Protein AF-A0A7Y4X009-F1 (afdb_monomer)

Solvent-accessible surface area (backbone atoms only — not comparable to full-atom values): 15189 Å² total; per-residue (Å²): 133,90,82,88,83,84,82,79,83,72,75,95,74,89,89,77,83,74,74,90,74,66,77,82,72,74,67,67,60,66,64,68,82,71,50,69,90,70,88,78,80,92,83,92,83,88,80,92,79,92,79,90,76,92,72,92,71,73,71,78,74,69,81,77,81,82,75,65,90,66,32,33,37,26,33,67,85,75,32,35,34,39,73,80,38,75,64,54,47,62,74,40,63,84,51,57,81,89,39,56,43,78,37,44,63,90,55,35,74,87,66,51,53,89,82,40,39,61,38,56,93,50,31,56,62,51,35,50,50,51,20,32,51,48,38,60,80,70,83,44,50,68,33,31,51,56,20,46,60,47,42,32,58,39,43,35,85,92,28,22,82,68,33,55,80,41,62,67,61,55,52,45,51,50,50,38,54,38,72,24,73,84,52,52,82,90,44,43,58,59,57,46,55,76,44,41,73,81,47,99,70,74,50,87,93,44,52,43,72,74,42,69,68,45,32,51,53,50,33,51,57,45,49,78,39,41,68,62,53,50,51,52,48,44,60,55,14,51,77,67,54,84,129

Radius of gyration: 25.04 Å; Cα contacts (8 Å, |Δi|>4): 215; chains: 1; bounding box: 72×44×87 Å

Mean predicted aligned error: 14.29 Å

Foldseek 3Di:
DDDDDDDDPDDPDDDDCPDPPPPVPFPDDVCVVVPDPDDDDDDDDDDDDDDDDDDPPPPPLDPPPDDDLQWWKAFQVVLETHRDTPVVCVVCVVPPPVRIDTQGLVCNVVVCDPPHDYDLLCRQVSLVLSLLLLPADPDALVSLVVSLVSLLVCCPPSNNVNCLQVLVSLVVNLLSLLLRPVQDLVCSLVSSCVSHPHRPDDDPSRVCNVDPVSSSVVSVVCNVVVVVSSVVSNVVSVSSPDD

pLDDT: mean 73.74, std 24.09, range [28.67, 98.06]

Sequence (243 aa):
MQGKNKDINRRKFVGNTVKIVTLGSLLMPLVEACGNKKSSNKGNAGSDTTKGKISKNRSKKLPRKKWSHESLVMNNKTQVVHFPTSRVYTYYDPIKPNHLQEISLATWSSQMEEPVRFNREQSGNIIEILTLHQLKGEINDTSLIVAIDTLSTAFTEEYEKANSKNFRLHELMLQLIALNNAIPADQKWTTFTAKVKNPPQLRKRQDWMATETKFTERINYITQRRNDYIARLNERAAKYSFT

Structure (mmCIF, N/CA/C/O backbone):
data_AF-A0A7Y4X009-F1
#
_entry.id   AF-A0A7Y4X009-F1
#
loop_
_atom_site.group_PDB
_atom_site.id
_atom_site.type_symbol
_atom_site.label_atom_id
_atom_site.label_alt_id
_atom_site.label_comp_id
_atom_site.label_asym_id
_atom_site.label_entity_id
_atom_site.label_seq_id
_atom_site.pdbx_PDB_ins_code
_atom_site.Cartn_x
_atom_site.Cartn_y
_atom_site.Cartn_z
_atom_site.occupancy
_atom_site.B_iso_or_equiv
_atom_site.auth_seq_id
_atom_site.auth_comp_id
_atom_site.auth_asym_id
_atom_site.auth_atom_id
_atom_site.pdbx_PDB_model_num
ATOM 1 N N . MET A 1 1 ? -52.040 31.541 9.157 1.00 35.62 1 MET A N 1
ATOM 2 C CA . MET A 1 1 ? -51.828 31.401 7.697 1.00 35.62 1 MET A CA 1
ATOM 3 C C . MET A 1 1 ? -50.332 31.538 7.446 1.00 35.62 1 MET A C 1
ATOM 5 O O . MET A 1 1 ? -49.752 32.477 7.962 1.00 35.62 1 MET A O 1
ATOM 9 N N . GLN A 1 2 ? -49.644 30.449 7.076 1.00 28.67 2 GLN A N 1
ATOM 10 C CA . GLN A 1 2 ? -49.151 30.189 5.704 1.00 28.67 2 GLN A CA 1
ATOM 11 C C . GLN A 1 2 ? -48.294 31.359 5.163 1.00 28.67 2 GLN A C 1
ATOM 13 O O . GLN A 1 2 ? -48.769 32.478 5.138 1.00 28.67 2 GLN A O 1
ATOM 18 N N . GLY A 1 3 ? -47.051 31.201 4.708 1.00 31.16 3 GLY A N 1
ATOM 19 C CA . GLY A 1 3 ? -46.337 29.998 4.310 1.00 31.16 3 GLY A CA 1
ATOM 20 C C . GLY A 1 3 ? -44.847 30.256 4.047 1.00 31.16 3 GLY A C 1
ATOM 21 O O . GLY A 1 3 ? -44.325 31.356 4.186 1.00 31.16 3 GLY A O 1
ATOM 22 N N . LYS A 1 4 ? -44.179 29.151 3.725 1.00 38.25 4 LYS A N 1
ATOM 23 C CA . LYS A 1 4 ? -42.746 28.958 3.491 1.00 38.25 4 LYS A CA 1
ATOM 24 C C . LYS A 1 4 ? -42.215 29.817 2.333 1.00 38.25 4 LYS A C 1
ATOM 26 O O . LYS A 1 4 ? -42.842 29.845 1.284 1.00 38.25 4 LYS A O 1
ATOM 31 N N . ASN A 1 5 ? -40.975 30.293 2.450 1.00 34.97 5 ASN A N 1
ATOM 32 C CA . ASN A 1 5 ? -40.011 30.138 1.358 1.00 34.97 5 ASN A CA 1
ATOM 33 C C . ASN A 1 5 ? -38.590 29.970 1.912 1.00 34.97 5 ASN A C 1
ATOM 35 O O . ASN A 1 5 ? -37.991 30.881 2.475 1.00 34.97 5 ASN A O 1
ATOM 39 N N . LYS A 1 6 ? -38.092 28.735 1.800 1.00 38.06 6 LYS A N 1
ATOM 40 C CA . LYS A 1 6 ? -36.688 28.378 1.988 1.00 38.06 6 LYS A CA 1
ATOM 41 C C . LYS A 1 6 ? -35.981 28.683 0.675 1.00 38.06 6 LYS A C 1
ATOM 43 O O . LYS A 1 6 ? -36.090 27.873 -0.243 1.00 38.06 6 LYS A O 1
ATOM 48 N N . ASP A 1 7 ? -35.211 29.762 0.613 1.00 35.56 7 ASP A N 1
ATOM 49 C CA . ASP A 1 7 ? -34.245 29.916 -0.471 1.00 35.56 7 ASP A CA 1
ATOM 50 C C . ASP A 1 7 ? -32.937 29.212 -0.116 1.00 35.56 7 ASP A C 1
ATOM 52 O O . ASP A 1 7 ? -32.099 29.649 0.673 1.00 35.56 7 ASP A O 1
ATOM 56 N N . ILE A 1 8 ? -32.821 28.031 -0.714 1.00 36.94 8 ILE A N 1
ATOM 57 C CA . ILE A 1 8 ? -31.640 27.188 -0.762 1.00 36.94 8 ILE A CA 1
ATOM 58 C C . ILE A 1 8 ? -30.623 27.900 -1.654 1.00 36.94 8 ILE A C 1
ATOM 60 O O . ILE A 1 8 ? -30.646 27.748 -2.875 1.00 36.94 8 ILE A O 1
ATOM 64 N N . ASN A 1 9 ? -29.684 28.636 -1.060 1.00 33.75 9 ASN A N 1
ATOM 65 C CA . ASN A 1 9 ? -28.548 29.152 -1.817 1.00 33.75 9 ASN A CA 1
ATOM 66 C C . ASN A 1 9 ? -27.549 28.013 -2.086 1.00 33.75 9 ASN A C 1
ATOM 68 O O . ASN A 1 9 ? -26.657 27.691 -1.297 1.00 33.75 9 ASN A O 1
ATOM 72 N N . ARG A 1 10 ? -27.771 27.338 -3.219 1.00 35.19 10 ARG A N 1
ATOM 73 C CA . ARG A 1 10 ? -26.888 26.335 -3.810 1.00 35.19 10 ARG A CA 1
ATOM 74 C C . ARG A 1 10 ? -25.530 26.968 -4.129 1.00 35.19 10 ARG A C 1
ATOM 76 O O . ARG A 1 10 ? -25.435 27.881 -4.935 1.00 35.19 10 ARG A O 1
ATOM 83 N N . ARG A 1 11 ? -24.485 26.407 -3.515 1.00 34.81 11 ARG A N 1
ATOM 84 C CA . ARG A 1 11 ? -23.100 26.273 -4.010 1.00 34.81 11 ARG A CA 1
ATOM 85 C C . ARG A 1 11 ? -22.754 27.134 -5.239 1.00 34.81 11 ARG A C 1
ATOM 87 O O . ARG A 1 11 ? -22.927 26.694 -6.372 1.00 34.81 11 ARG A O 1
ATOM 94 N N . LYS A 1 12 ? -22.080 28.263 -5.013 1.00 34.53 12 LYS A N 1
ATOM 95 C CA . LYS A 1 12 ? -21.098 28.782 -5.975 1.00 34.53 12 LYS A CA 1
ATOM 96 C C . LYS A 1 12 ? -19.840 27.912 -5.896 1.00 34.53 12 LYS A C 1
ATOM 98 O O . LYS A 1 12 ? -18.893 28.211 -5.182 1.00 34.53 12 LYS A O 1
ATOM 103 N N . PHE A 1 13 ? -19.876 26.789 -6.601 1.00 34.88 13 PHE A N 1
ATOM 104 C CA . PHE A 1 13 ? -18.703 26.025 -7.008 1.00 34.88 13 PHE A CA 1
ATOM 105 C C . PHE A 1 13 ? -18.770 25.975 -8.526 1.00 34.88 13 PHE A C 1
ATOM 107 O O . PHE A 1 13 ? -19.709 25.385 -9.034 1.00 34.88 13 PHE A O 1
ATOM 114 N N . VAL A 1 14 ? -17.838 26.631 -9.212 1.00 35.97 14 VAL A N 1
ATOM 115 C CA . VAL A 1 14 ? -17.028 26.121 -10.335 1.00 35.97 14 VAL A CA 1
ATOM 116 C C . VAL A 1 14 ? -16.179 27.317 -10.773 1.00 35.97 14 VAL A C 1
ATOM 118 O O . VAL A 1 14 ? -16.598 28.153 -11.562 1.00 35.97 14 VAL A O 1
ATOM 121 N N . GLY A 1 15 ? -14.990 27.423 -10.192 1.00 31.25 15 GLY A N 1
ATOM 122 C CA . GLY A 1 15 ? -14.023 28.479 -10.483 1.00 31.25 15 GLY A CA 1
ATOM 123 C C . GLY A 1 15 ? -12.618 27.998 -10.155 1.00 31.25 15 GLY A C 1
ATOM 124 O O . GLY A 1 15 ? -11.960 28.578 -9.306 1.00 31.25 15 GLY A O 1
ATOM 125 N N . ASN A 1 16 ? -12.264 26.830 -10.703 1.00 30.50 16 ASN A N 1
ATOM 126 C CA . ASN A 1 16 ? -10.907 26.346 -11.003 1.00 30.50 16 ASN A CA 1
ATOM 127 C C . ASN A 1 16 ? -10.978 24.853 -11.341 1.00 30.50 16 ASN A C 1
ATOM 129 O O . ASN A 1 16 ? -10.506 23.973 -10.623 1.00 30.50 16 ASN A O 1
ATOM 133 N N . THR A 1 17 ? -11.613 24.568 -12.473 1.00 31.61 17 THR A N 1
ATOM 134 C CA . THR A 1 17 ? -11.564 23.280 -13.161 1.00 31.61 17 THR A CA 1
ATOM 135 C C . THR A 1 17 ? -10.216 23.168 -13.878 1.00 31.61 17 THR A C 1
ATOM 137 O O . THR A 1 17 ? -10.130 23.225 -15.103 1.00 31.61 17 THR A O 1
ATOM 140 N N . VAL A 1 18 ? -9.132 22.980 -13.119 1.00 31.44 18 VAL A N 1
ATOM 141 C CA . VAL A 1 18 ? -7.980 22.263 -13.673 1.00 31.44 18 VAL A CA 1
ATOM 142 C C . VAL A 1 18 ? -8.436 20.817 -13.794 1.00 31.44 18 VAL A C 1
ATOM 144 O O . VAL A 1 18 ? -8.662 20.124 -12.804 1.00 31.44 18 VAL A O 1
ATOM 147 N N . LYS A 1 19 ? -8.697 20.441 -15.042 1.00 33.50 19 LYS A N 1
ATOM 148 C CA . LYS A 1 19 ? -9.221 19.164 -15.514 1.00 33.50 19 LYS A CA 1
ATOM 149 C C . LYS A 1 19 ? -8.568 17.978 -14.790 1.00 33.50 19 LYS A C 1
ATOM 151 O O . LYS A 1 19 ? -7.538 17.472 -15.216 1.00 33.50 19 LYS A O 1
ATOM 156 N N . ILE A 1 20 ? -9.238 17.461 -13.759 1.00 34.47 20 ILE A N 1
ATOM 157 C CA . ILE A 1 20 ? -9.139 16.049 -13.365 1.00 34.47 20 ILE A CA 1
ATOM 158 C C . ILE A 1 20 ? -10.013 15.277 -14.358 1.00 34.47 20 ILE A C 1
ATOM 160 O O . ILE A 1 20 ? -11.102 14.807 -14.057 1.00 34.47 20 ILE A O 1
ATOM 164 N N . VAL A 1 21 ? -9.558 15.236 -15.602 1.00 35.56 21 VAL A N 1
ATOM 165 C CA . VAL A 1 21 ? -10.069 14.360 -16.649 1.00 35.56 21 VAL A CA 1
ATOM 166 C C . VAL A 1 21 ? -8.813 13.750 -17.227 1.00 35.56 21 VAL A C 1
ATOM 168 O O . VAL A 1 21 ? -8.093 14.463 -17.914 1.00 35.56 21 VAL A O 1
ATOM 171 N N . THR A 1 22 ? -8.513 12.509 -16.827 1.00 38.59 22 THR A N 1
ATOM 172 C CA . THR A 1 22 ? -7.609 11.518 -17.474 1.00 38.59 22 THR A CA 1
ATOM 173 C C . THR A 1 22 ? -6.936 10.547 -16.484 1.00 38.59 22 THR A C 1
ATOM 175 O O . THR A 1 22 ? -5.824 10.091 -16.708 1.00 38.59 22 THR A O 1
ATOM 178 N N . LEU A 1 23 ? -7.610 10.142 -15.400 1.00 38.44 23 LEU A N 1
ATOM 179 C CA . LEU A 1 23 ? -7.266 8.873 -14.722 1.00 38.44 23 LEU A CA 1
ATOM 180 C C . LEU A 1 23 ? -8.120 7.693 -15.216 1.00 38.44 23 LEU A C 1
ATOM 182 O O . LEU A 1 23 ? -7.710 6.549 -15.074 1.00 38.44 23 LEU A O 1
ATOM 186 N N . GLY A 1 24 ? -9.261 7.960 -15.865 1.00 33.06 24 GLY A N 1
ATOM 187 C CA . GLY A 1 24 ? -10.081 6.933 -16.525 1.00 33.06 24 GLY A CA 1
ATOM 188 C C . GLY A 1 24 ? -9.631 6.568 -17.946 1.00 33.06 24 GLY A C 1
ATOM 189 O O . GLY A 1 24 ? -10.094 5.579 -18.488 1.00 33.06 24 GLY A O 1
ATOM 190 N N . SER A 1 25 ? -8.721 7.338 -18.552 1.00 38.66 25 SER A N 1
ATOM 191 C CA . SER A 1 25 ? -8.230 7.126 -19.927 1.00 38.66 25 SER A CA 1
ATOM 192 C C . SER A 1 25 ? -6.799 6.576 -19.996 1.00 38.66 25 SER A C 1
ATOM 194 O O . SER A 1 25 ? -6.239 6.455 -21.080 1.00 38.66 25 SER A O 1
ATOM 196 N N . LEU A 1 26 ? -6.188 6.276 -18.846 1.00 41.16 26 LEU A N 1
ATOM 197 C CA . LEU A 1 26 ? -4.845 5.685 -18.740 1.00 41.16 26 LEU A CA 1
ATOM 198 C C . LEU A 1 26 ? -4.881 4.170 -18.469 1.00 41.16 26 LEU A C 1
ATOM 200 O O . LEU A 1 26 ? -3.833 3.537 -18.410 1.00 41.16 26 LEU A O 1
ATOM 204 N N . LEU A 1 27 ? -6.086 3.604 -18.349 1.00 43.41 27 LEU A N 1
ATOM 205 C CA . LEU A 1 27 ? -6.366 2.184 -18.130 1.00 43.41 27 LEU A CA 1
ATOM 206 C C . LEU A 1 27 ? -7.194 1.614 -19.290 1.00 43.41 27 LEU A C 1
ATOM 208 O O . LEU A 1 27 ? -8.208 0.964 -19.066 1.00 43.41 27 LEU A O 1
ATOM 212 N N . MET A 1 28 ? -6.794 1.870 -20.538 1.00 39.56 28 MET A N 1
ATOM 213 C CA . MET A 1 28 ? -7.234 0.964 -21.599 1.00 39.56 28 MET A CA 1
ATOM 214 C C . MET A 1 28 ? -6.380 -0.303 -21.514 1.00 39.56 28 MET A C 1
ATOM 216 O O . MET A 1 28 ? -5.149 -0.192 -21.567 1.00 39.56 28 MET A O 1
ATOM 220 N N . PRO A 1 29 ? -6.988 -1.498 -21.402 1.00 44.09 29 PRO A N 1
ATOM 221 C CA . PRO A 1 29 ? -6.272 -2.741 -21.627 1.00 44.09 29 PRO A CA 1
ATOM 222 C C . PRO A 1 29 ? -5.574 -2.656 -22.989 1.00 44.09 29 PRO A C 1
ATOM 224 O O . PRO A 1 29 ? -6.179 -2.240 -23.977 1.00 44.09 29 PRO A O 1
ATOM 227 N N . LEU A 1 30 ? -4.299 -3.053 -23.058 1.00 41.94 30 LEU A N 1
ATOM 228 C CA . LEU A 1 30 ? -3.478 -3.092 -24.284 1.00 41.94 30 LEU A CA 1
ATOM 229 C C . LEU A 1 30 ? -4.214 -3.698 -25.504 1.00 41.94 30 LEU A C 1
ATOM 231 O O 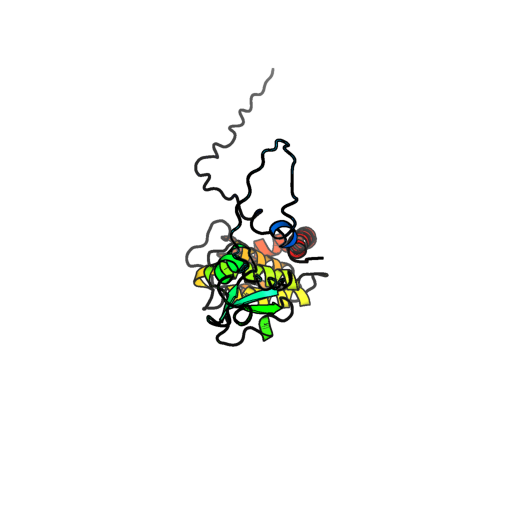. LEU A 1 30 ? -3.881 -3.372 -26.643 1.00 41.94 30 LEU A O 1
ATOM 235 N N . VAL A 1 31 ? -5.225 -4.545 -25.269 1.00 45.38 31 VAL A N 1
ATOM 236 C CA . VAL A 1 31 ? -6.095 -5.153 -26.284 1.00 45.38 31 VAL A CA 1
ATOM 237 C C . VAL A 1 31 ? -6.891 -4.111 -27.083 1.00 45.38 31 VAL A C 1
ATOM 239 O O . VAL A 1 31 ? -6.991 -4.260 -28.296 1.00 45.38 31 VAL A O 1
ATOM 242 N N . GLU A 1 32 ? -7.383 -3.025 -26.477 1.00 40.56 32 GLU A N 1
ATOM 243 C CA . GLU A 1 32 ? -8.099 -1.962 -27.210 1.00 40.56 32 GLU A CA 1
ATOM 244 C C . GLU A 1 32 ? -7.144 -1.011 -27.944 1.00 40.56 32 GLU A C 1
ATOM 246 O O . GLU A 1 32 ? -7.439 -0.562 -29.048 1.00 40.56 32 GLU A O 1
ATOM 251 N N . ALA A 1 33 ? -5.954 -0.755 -27.392 1.00 41.22 33 ALA A N 1
ATOM 252 C CA . ALA A 1 33 ? -4.969 0.133 -28.019 1.00 41.22 33 ALA A CA 1
ATOM 253 C C . ALA A 1 33 ? -4.166 -0.536 -29.155 1.00 41.22 33 ALA A C 1
ATOM 255 O O . ALA A 1 33 ? -3.654 0.148 -30.044 1.00 41.22 33 ALA A O 1
ATOM 256 N N . CYS A 1 34 ? -4.052 -1.869 -29.146 1.00 41.69 34 CYS A N 1
ATOM 257 C CA . CYS A 1 34 ? -3.420 -2.658 -30.210 1.00 41.69 34 CYS A CA 1
ATOM 258 C C . CYS A 1 34 ? -4.431 -3.418 -31.092 1.00 41.69 34 CYS A C 1
ATOM 260 O O . CYS A 1 34 ? -4.028 -4.079 -32.052 1.00 41.69 34 CYS A O 1
ATOM 262 N N . GLY A 1 35 ? -5.728 -3.330 -30.787 1.00 35.78 35 GLY A N 1
ATOM 263 C CA . GLY A 1 35 ? -6.803 -4.037 -31.473 1.00 35.78 35 GLY A CA 1
ATOM 264 C C . GLY A 1 35 ? -7.346 -3.264 -32.670 1.00 35.78 35 GLY A C 1
ATOM 265 O O . GLY A 1 35 ? -8.082 -2.299 -32.527 1.00 35.78 35 GLY A O 1
ATOM 266 N N . ASN A 1 36 ? -7.016 -3.749 -33.867 1.00 35.16 36 ASN A N 1
ATOM 267 C CA . ASN A 1 36 ? -7.707 -3.493 -35.131 1.00 35.16 36 ASN A CA 1
ATOM 268 C C . ASN A 1 36 ? -7.986 -2.024 -35.509 1.00 35.16 36 ASN A C 1
ATOM 270 O O . ASN A 1 36 ? -9.093 -1.511 -35.344 1.00 35.16 36 ASN A O 1
ATOM 274 N N . LYS A 1 37 ? -7.074 -1.438 -36.302 1.00 38.69 37 LYS A N 1
ATOM 275 C CA . LYS A 1 37 ? -7.519 -0.597 -37.426 1.00 38.69 37 LYS A CA 1
ATOM 276 C C . LYS A 1 37 ? -8.301 -1.491 -38.396 1.00 38.69 37 LYS A C 1
ATOM 278 O O . LYS A 1 37 ? -7.739 -2.008 -39.357 1.00 38.69 37 LYS A O 1
ATOM 283 N N . LYS A 1 38 ? -9.589 -1.715 -38.112 1.00 38.12 38 LYS A N 1
ATOM 284 C CA . LYS A 1 38 ? -10.531 -2.251 -39.094 1.00 38.12 38 LYS A CA 1
ATOM 285 C C . LYS A 1 38 ? -10.526 -1.299 -40.285 1.00 38.12 38 LYS A C 1
ATOM 287 O O . LYS A 1 38 ? -10.840 -0.117 -40.159 1.00 38.12 38 LYS A O 1
ATOM 292 N N . SER A 1 39 ? -10.138 -1.845 -41.430 1.00 48.84 39 SER A N 1
ATOM 293 C CA . SER A 1 39 ? -10.382 -1.276 -42.744 1.00 48.84 39 SER A CA 1
ATOM 294 C C . SER A 1 39 ? -11.859 -0.897 -42.871 1.00 48.84 39 SER A C 1
ATOM 296 O O . SER A 1 39 ? -12.736 -1.754 -42.785 1.00 48.84 39 SER A O 1
ATOM 298 N N . SER A 1 40 ? -12.124 0.383 -43.080 1.00 35.47 40 SER A N 1
ATOM 299 C CA . SER A 1 40 ? -13.403 0.927 -43.534 1.00 35.47 40 SER A CA 1
ATOM 300 C C . SER A 1 40 ? -13.049 2.147 -44.394 1.00 35.47 40 SER A C 1
ATOM 302 O O . SER A 1 40 ? -12.128 2.873 -44.040 1.00 35.47 40 SER A O 1
ATOM 304 N N . ASN A 1 41 ? -13.632 2.426 -45.554 1.00 34.97 41 ASN A N 1
ATOM 305 C CA . ASN A 1 41 ? -14.570 1.703 -46.400 1.00 34.97 41 ASN A CA 1
ATOM 306 C C . ASN A 1 41 ? -14.420 2.269 -47.837 1.00 34.97 41 ASN A C 1
ATOM 308 O O . ASN A 1 41 ? -13.770 3.290 -48.041 1.00 34.97 41 ASN A O 1
ATOM 312 N N . LYS A 1 42 ? -15.035 1.570 -48.792 1.00 34.56 42 LYS A N 1
ATOM 313 C CA . LYS A 1 42 ? -15.229 1.820 -50.236 1.00 34.56 42 LYS A CA 1
ATOM 314 C C . LYS A 1 42 ? -15.211 3.269 -50.778 1.00 34.56 42 LYS A C 1
ATOM 316 O O . LYS A 1 42 ? -15.852 4.154 -50.225 1.00 34.56 42 LYS A O 1
ATOM 321 N N . GLY A 1 43 ? -14.680 3.394 -52.003 1.00 29.06 43 GLY A N 1
ATOM 322 C CA . GLY A 1 43 ? -15.032 4.408 -53.010 1.00 29.06 43 GLY A CA 1
ATOM 323 C C . GLY A 1 43 ? -14.451 4.053 -54.392 1.00 29.06 43 GLY A C 1
ATOM 324 O O . GLY A 1 43 ? -13.237 4.020 -54.549 1.00 29.06 43 GLY A O 1
ATOM 325 N N . ASN A 1 44 ? -15.315 3.732 -55.363 1.00 36.72 44 ASN A N 1
ATOM 326 C CA . ASN A 1 44 ? -14.996 3.436 -56.771 1.00 36.72 44 ASN A CA 1
ATOM 327 C C . ASN A 1 44 ? -14.667 4.722 -57.557 1.00 36.72 44 ASN A C 1
ATOM 329 O O . ASN A 1 44 ? -15.457 5.657 -57.483 1.00 36.72 44 ASN A O 1
ATOM 333 N N . ALA A 1 45 ? -13.609 4.711 -58.378 1.00 30.41 45 ALA A N 1
ATOM 334 C CA . ALA A 1 45 ? -13.525 5.318 -59.723 1.00 30.41 45 ALA A CA 1
ATOM 335 C C . ALA A 1 45 ? -12.116 5.070 -60.300 1.00 30.41 45 ALA A C 1
ATOM 337 O O . ALA A 1 45 ? -11.120 5.303 -59.619 1.00 30.41 45 ALA A O 1
ATOM 338 N N . GLY A 1 46 ? -12.030 4.539 -61.522 1.00 32.84 46 GLY A N 1
ATOM 339 C CA . GLY A 1 46 ? -10.767 4.170 -62.166 1.00 32.84 46 GLY A CA 1
ATOM 340 C C . GLY A 1 46 ? -10.084 5.309 -62.926 1.00 32.84 46 GLY A C 1
ATOM 341 O O . GLY A 1 46 ? -10.743 6.239 -63.374 1.00 32.84 46 GLY A O 1
ATOM 342 N N . SER A 1 47 ? -8.772 5.173 -63.131 1.00 28.86 47 SER A N 1
ATOM 343 C CA . SER A 1 47 ? -8.122 5.311 -64.444 1.00 28.86 47 SER A CA 1
ATOM 344 C C . SER A 1 47 ? -6.687 4.784 -64.369 1.00 28.86 47 SER A C 1
ATOM 346 O O . SER A 1 47 ? -5.956 5.095 -63.428 1.00 28.86 47 SER A O 1
ATOM 348 N N . ASP A 1 48 ? -6.295 4.014 -65.378 1.00 37.56 48 ASP A N 1
ATOM 349 C CA . ASP A 1 48 ? -4.936 3.538 -65.629 1.00 37.56 48 ASP A CA 1
ATOM 350 C C . ASP A 1 48 ? -3.880 4.653 -65.644 1.00 37.56 48 ASP A C 1
ATOM 352 O O . ASP A 1 48 ? -4.096 5.733 -66.186 1.00 37.56 48 ASP A O 1
ATOM 356 N N . THR A 1 49 ? -2.690 4.346 -65.123 1.00 34.97 49 THR A N 1
ATOM 357 C CA . THR A 1 49 ? -1.413 4.532 -65.838 1.00 34.97 49 THR A CA 1
ATOM 358 C C . THR A 1 49 ? -0.283 3.825 -65.084 1.00 34.97 49 THR A C 1
ATOM 360 O O . THR A 1 49 ? 0.053 4.112 -63.936 1.00 34.97 49 THR A O 1
ATOM 363 N N . THR A 1 50 ? 0.337 2.879 -65.779 1.00 43.00 50 THR A N 1
ATOM 364 C CA . THR A 1 50 ? 1.605 2.223 -65.457 1.00 43.00 50 THR A CA 1
ATOM 365 C C . THR A 1 50 ? 2.747 3.212 -65.209 1.00 43.00 50 THR A C 1
ATOM 367 O O . THR A 1 50 ? 3.006 4.061 -66.060 1.00 43.00 50 THR A O 1
ATOM 370 N N . LYS A 1 51 ? 3.523 3.006 -64.134 1.00 35.72 51 LYS A N 1
ATOM 371 C CA . LYS A 1 51 ? 5.002 3.065 -64.129 1.00 35.72 51 LYS A CA 1
ATOM 372 C C . LYS A 1 51 ? 5.549 2.571 -62.789 1.00 35.72 51 LYS A C 1
ATOM 374 O O . LYS A 1 51 ? 5.250 3.110 -61.728 1.00 35.72 51 LYS A O 1
ATOM 379 N N . GLY A 1 52 ? 6.343 1.505 -62.852 1.00 36.84 52 GLY A N 1
ATOM 380 C CA . GLY A 1 52 ? 6.952 0.885 -61.685 1.00 36.84 52 GLY A CA 1
ATOM 381 C C . GLY A 1 52 ? 7.995 1.768 -61.002 1.00 36.84 52 GLY A C 1
ATOM 382 O O . GLY A 1 52 ? 8.700 2.541 -61.643 1.00 36.84 52 GLY A O 1
ATOM 383 N N . LYS A 1 53 ? 8.154 1.550 -59.696 1.00 34.97 53 LYS A N 1
ATOM 384 C CA . LYS A 1 53 ? 9.460 1.568 -59.035 1.00 34.97 53 LYS A CA 1
ATOM 385 C C . LYS A 1 53 ? 9.453 0.562 -57.892 1.00 34.97 53 LYS A C 1
ATOM 387 O O . LYS A 1 53 ? 8.719 0.678 -56.914 1.00 34.97 53 LYS A O 1
ATOM 392 N N . ILE A 1 54 ? 10.290 -0.450 -58.069 1.00 44.78 54 ILE A N 1
ATOM 393 C CA . ILE A 1 54 ? 10.741 -1.366 -57.034 1.00 44.78 54 ILE A CA 1
ATOM 394 C C . ILE A 1 54 ? 11.334 -0.533 -55.892 1.00 44.78 54 ILE A C 1
ATOM 396 O O . ILE A 1 54 ? 12.291 0.208 -56.079 1.00 44.78 54 ILE A O 1
ATOM 400 N N . SER A 1 55 ? 10.770 -0.692 -54.701 1.00 35.47 55 SER A N 1
ATOM 401 C CA . SER A 1 55 ? 11.481 -0.544 -53.431 1.00 35.47 55 SER A CA 1
ATOM 402 C C . SER A 1 55 ? 10.827 -1.499 -52.436 1.00 35.47 55 SER A C 1
ATOM 404 O O . SER A 1 55 ? 10.099 -1.134 -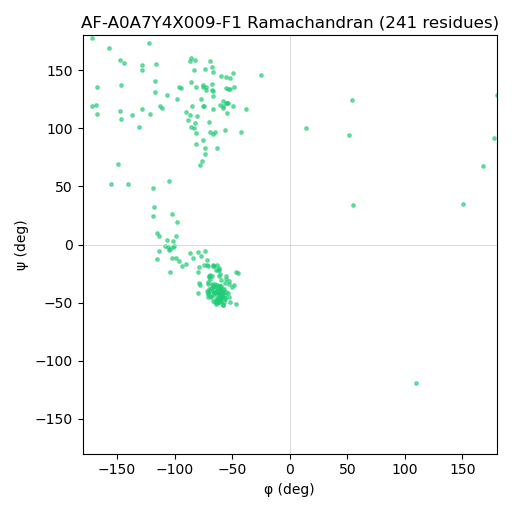51.511 1.00 35.47 55 SER A O 1
ATOM 406 N N . LYS A 1 56 ? 11.039 -2.796 -52.681 1.00 43.59 56 LYS A N 1
ATOM 407 C CA . LYS A 1 56 ? 10.875 -3.826 -51.657 1.00 43.59 56 LYS A CA 1
ATOM 408 C C . LYS A 1 56 ? 12.065 -3.713 -50.705 1.00 43.59 56 LYS A C 1
ATOM 410 O O . LYS A 1 56 ? 12.999 -4.486 -50.793 1.00 43.59 56 LYS A O 1
ATOM 415 N N . ASN A 1 57 ? 12.010 -2.733 -49.814 1.00 39.69 57 ASN A N 1
ATOM 416 C CA . ASN A 1 57 ? 12.698 -2.757 -48.526 1.00 39.69 57 ASN A CA 1
ATOM 417 C C . ASN A 1 57 ? 11.761 -2.141 -47.481 1.00 39.69 57 ASN A C 1
ATOM 419 O O . ASN A 1 57 ? 12.111 -1.240 -46.725 1.00 39.69 57 ASN A O 1
ATOM 423 N N . ARG A 1 58 ? 10.522 -2.654 -47.421 1.00 39.06 58 ARG A N 1
ATOM 424 C CA . ARG A 1 58 ? 9.790 -2.628 -46.154 1.00 39.06 58 ARG A CA 1
ATOM 425 C C . ARG A 1 58 ? 10.587 -3.527 -45.228 1.00 39.06 58 ARG A C 1
ATOM 427 O O . ARG A 1 58 ? 10.459 -4.748 -45.309 1.00 39.06 58 ARG A O 1
ATOM 434 N N . SER A 1 59 ? 11.444 -2.914 -44.415 1.00 45.00 59 SER A N 1
ATOM 435 C CA . SER A 1 59 ? 12.000 -3.537 -43.224 1.00 45.00 59 SER A CA 1
ATOM 436 C C . SER A 1 59 ? 10.884 -4.373 -42.609 1.00 45.00 59 SER A C 1
ATOM 438 O O . SER A 1 59 ? 9.806 -3.851 -42.304 1.00 45.00 59 SER A O 1
ATOM 440 N N . LYS A 1 60 ? 11.078 -5.698 -42.554 1.00 44.62 60 LYS A N 1
ATOM 441 C CA . LYS A 1 60 ? 10.184 -6.576 -41.802 1.00 44.62 60 LYS A CA 1
ATOM 442 C C . LYS A 1 60 ? 10.198 -6.003 -40.393 1.00 44.62 60 LYS A C 1
ATOM 444 O O . LYS A 1 60 ? 11.174 -6.193 -39.672 1.00 44.62 60 LYS A O 1
ATOM 449 N N . LYS A 1 61 ? 9.179 -5.211 -40.044 1.00 49.69 61 LYS A N 1
ATOM 450 C CA . LYS A 1 61 ? 8.991 -4.740 -38.678 1.00 49.69 61 LYS A CA 1
ATOM 451 C C . LYS A 1 61 ? 8.980 -6.010 -37.851 1.00 49.69 61 LYS A C 1
ATOM 453 O O . LYS A 1 61 ? 8.112 -6.857 -38.062 1.00 49.69 61 LYS A O 1
ATOM 458 N N . LEU A 1 62 ? 10.003 -6.167 -37.014 1.00 47.72 62 LEU A N 1
ATOM 459 C CA . LEU A 1 62 ? 10.075 -7.275 -36.077 1.00 47.72 62 LEU A CA 1
ATOM 460 C C . LEU A 1 62 ? 8.721 -7.340 -35.360 1.00 47.72 62 LEU A C 1
ATOM 462 O O . LEU A 1 62 ? 8.176 -6.280 -35.022 1.00 47.72 62 LEU A O 1
ATOM 466 N N . PRO A 1 63 ? 8.136 -8.537 -35.199 1.00 47.44 63 PRO A N 1
ATOM 467 C CA . PRO A 1 63 ? 6.878 -8.666 -34.487 1.00 47.44 63 PRO A CA 1
ATOM 468 C C . PRO A 1 63 ? 7.050 -8.001 -33.122 1.00 47.44 63 PRO A C 1
ATOM 470 O O . PRO A 1 63 ? 7.969 -8.331 -32.371 1.00 47.44 63 PRO A O 1
ATOM 473 N N . ARG A 1 64 ? 6.211 -6.999 -32.835 1.00 54.34 64 ARG A N 1
ATOM 474 C CA . ARG A 1 64 ? 6.219 -6.336 -31.532 1.00 54.34 64 ARG A CA 1
ATOM 475 C C . ARG A 1 64 ? 5.967 -7.408 -30.476 1.00 54.34 64 ARG A C 1
ATOM 477 O O . ARG A 1 64 ? 4.962 -8.115 -30.564 1.00 54.34 64 ARG A O 1
ATOM 484 N N . LYS A 1 65 ? 6.878 -7.534 -29.507 1.00 54.81 65 LYS A N 1
ATOM 485 C CA . LYS A 1 65 ? 6.679 -8.401 -28.342 1.00 54.81 65 LYS A CA 1
ATOM 486 C C . LYS A 1 65 ? 5.371 -7.970 -27.672 1.00 54.81 65 LYS A C 1
ATOM 488 O O . LYS A 1 65 ? 5.208 -6.792 -27.354 1.00 54.81 65 LYS A O 1
ATOM 493 N N . LYS A 1 66 ? 4.417 -8.895 -27.541 1.00 55.84 66 LYS A N 1
ATOM 494 C CA . LYS A 1 66 ? 3.216 -8.669 -26.731 1.00 55.84 66 LYS A CA 1
ATOM 495 C C . LYS A 1 66 ? 3.654 -8.764 -25.277 1.00 55.84 66 LYS A C 1
ATOM 497 O O . LYS A 1 66 ? 4.197 -9.793 -24.890 1.00 55.84 66 LYS A O 1
ATOM 502 N N . TRP A 1 67 ? 3.475 -7.681 -24.537 1.00 60.91 67 TRP A N 1
ATOM 503 C CA . TRP A 1 67 ? 3.829 -7.624 -23.127 1.00 60.91 67 TRP A CA 1
ATOM 504 C C . TRP A 1 67 ? 2.676 -8.166 -22.291 1.00 60.91 67 TRP A C 1
ATOM 506 O O . TRP A 1 67 ? 1.514 -7.905 -22.623 1.00 60.91 67 TRP A O 1
ATOM 516 N N . SER A 1 68 ? 2.982 -8.937 -21.250 1.00 61.28 68 SER A N 1
ATOM 517 C CA . SER A 1 68 ? 1.941 -9.474 -20.377 1.00 61.28 68 SER A CA 1
ATOM 518 C C . SER A 1 68 ? 1.264 -8.348 -19.593 1.00 61.28 68 SER A C 1
ATOM 520 O O . SER A 1 68 ? 1.907 -7.415 -19.112 1.00 61.28 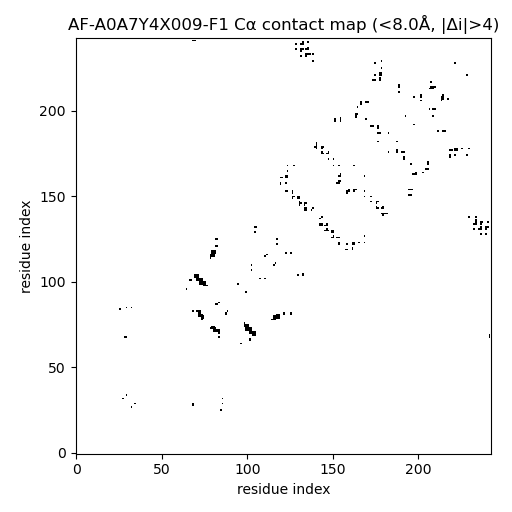68 SER A O 1
ATOM 522 N N . HIS A 1 69 ? -0.059 -8.425 -19.472 1.00 59.41 69 HIS A N 1
ATOM 523 C CA . HIS A 1 69 ? -0.857 -7.419 -18.766 1.00 59.41 69 HIS A CA 1
ATOM 524 C C . HIS A 1 69 ? -0.679 -7.467 -17.239 1.00 59.41 69 HIS A C 1
ATOM 526 O O . HIS A 1 69 ? -1.059 -6.524 -16.551 1.00 59.41 69 HIS A O 1
ATOM 532 N N . GLU A 1 70 ? -0.073 -8.539 -16.724 1.00 67.69 70 GL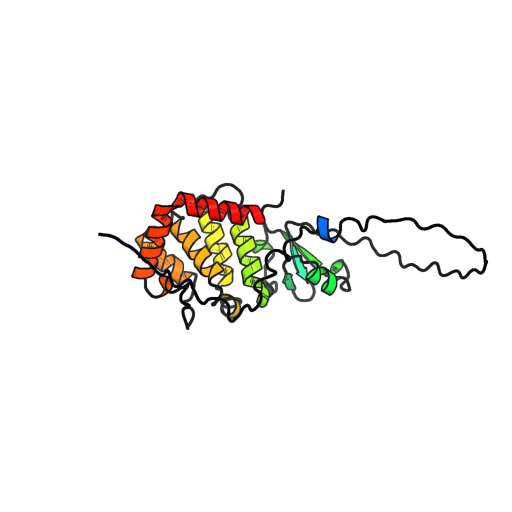U A N 1
ATOM 533 C CA . GLU A 1 70 ? 0.219 -8.767 -15.305 1.00 67.69 70 GLU A CA 1
ATOM 534 C C . GLU A 1 70 ? 1.699 -8.501 -14.964 1.00 67.69 70 GLU A C 1
ATOM 536 O O . GLU A 1 70 ? 2.246 -9.074 -14.019 1.00 67.69 70 GLU A O 1
ATOM 541 N N . SER A 1 71 ? 2.369 -7.639 -15.735 1.00 78.06 71 SER A N 1
ATOM 542 C CA . SER A 1 71 ? 3.771 -7.284 -15.506 1.00 78.06 71 SER A CA 1
ATOM 543 C C . SER A 1 71 ? 4.008 -5.779 -15.444 1.00 78.06 71 SER A C 1
ATOM 545 O O . SER A 1 71 ? 3.324 -4.977 -16.078 1.00 78.06 71 SER A O 1
ATOM 547 N N . LEU A 1 72 ? 5.020 -5.384 -14.676 1.00 86.94 72 LEU A N 1
ATOM 548 C CA . LEU A 1 72 ? 5.684 -4.097 -14.830 1.00 86.94 72 LEU A CA 1
ATOM 549 C C . LEU A 1 72 ? 6.783 -4.227 -15.886 1.00 86.94 72 LEU A C 1
ATOM 551 O O . LEU A 1 72 ? 7.260 -5.322 -16.184 1.00 86.94 72 LEU A O 1
ATOM 555 N N . VAL A 1 73 ? 7.215 -3.099 -16.440 1.00 86.56 73 VAL A N 1
ATOM 556 C CA . VAL A 1 73 ? 8.280 -3.072 -17.447 1.00 86.56 73 VAL A CA 1
ATOM 557 C C . VAL A 1 73 ? 9.502 -2.387 -16.862 1.00 86.56 73 VAL A C 1
ATOM 559 O O . VAL A 1 73 ? 9.452 -1.207 -16.518 1.00 86.56 73 VAL A O 1
ATOM 562 N N . MET A 1 74 ? 10.610 -3.113 -16.786 1.00 88.31 74 MET A N 1
ATOM 563 C CA . MET A 1 74 ? 11.910 -2.582 -16.404 1.00 88.31 74 MET A CA 1
ATOM 564 C C . MET A 1 74 ? 12.730 -2.232 -17.638 1.00 88.31 74 MET A C 1
ATOM 566 O O . MET A 1 74 ? 12.825 -3.015 -18.579 1.00 88.31 74 MET A O 1
ATOM 570 N N . ASN A 1 75 ? 13.372 -1.070 -17.621 1.00 86.38 75 ASN A N 1
ATOM 571 C CA . ASN A 1 75 ? 14.415 -0.731 -18.577 1.00 86.38 75 ASN A CA 1
ATOM 572 C C . ASN A 1 75 ? 15.770 -1.253 -18.080 1.00 86.38 75 ASN A C 1
ATOM 574 O O . ASN A 1 75 ? 16.318 -0.704 -17.133 1.00 86.38 75 ASN A O 1
ATOM 578 N N . ASN A 1 76 ? 16.347 -2.250 -18.752 1.00 85.44 76 ASN A N 1
ATOM 579 C CA . ASN A 1 76 ? 17.608 -2.908 -18.379 1.00 85.44 76 ASN A CA 1
ATOM 580 C C . ASN A 1 76 ? 18.825 -1.970 -18.418 1.00 85.44 76 ASN A C 1
ATOM 582 O O . ASN A 1 76 ? 19.843 -2.246 -17.791 1.00 85.44 76 ASN A O 1
ATOM 586 N N . LYS A 1 77 ? 18.764 -0.860 -19.165 1.00 84.12 77 LYS A N 1
ATOM 587 C CA . LYS A 1 77 ? 19.864 0.114 -19.196 1.00 84.12 77 LYS A CA 1
ATOM 588 C C . LYS A 1 77 ? 19.838 1.020 -17.969 1.00 84.12 77 LYS A C 1
ATOM 590 O O . LYS A 1 77 ? 20.889 1.350 -17.436 1.00 84.12 77 LYS A O 1
ATOM 595 N N . THR A 1 78 ? 18.652 1.471 -17.567 1.00 87.12 78 THR A N 1
ATOM 596 C CA . THR A 1 78 ? 18.498 2.424 -16.457 1.00 87.12 78 THR A CA 1
ATOM 597 C C . THR A 1 78 ? 18.119 1.760 -15.140 1.00 87.12 78 THR A C 1
ATOM 599 O O . THR A 1 78 ? 18.143 2.436 -14.118 1.00 87.12 78 THR A O 1
ATOM 602 N N . GLN A 1 79 ? 17.742 0.480 -15.173 1.00 90.12 79 GLN A N 1
ATOM 603 C CA . GLN A 1 79 ? 17.227 -0.304 -14.048 1.00 90.12 79 GLN A CA 1
ATOM 604 C C . GLN A 1 79 ? 16.004 0.372 -13.397 1.00 90.12 79 GLN A C 1
ATOM 606 O O . GLN A 1 79 ? 15.800 0.338 -12.189 1.00 90.12 79 GLN A O 1
ATOM 611 N N . VAL A 1 80 ? 15.186 1.039 -14.227 1.00 89.50 80 VAL A N 1
ATOM 612 C CA . VAL A 1 80 ? 13.969 1.738 -13.784 1.00 89.50 80 VAL A CA 1
ATOM 613 C C . VAL A 1 80 ? 12.746 0.947 -14.212 1.00 89.50 80 VAL A C 1
ATOM 615 O O . VAL A 1 80 ? 12.598 0.613 -15.390 1.00 89.50 80 VAL A O 1
ATOM 618 N N . VAL A 1 81 ? 11.865 0.688 -13.254 1.00 89.62 81 VAL A N 1
ATOM 619 C CA . VAL A 1 81 ? 10.597 -0.013 -13.427 1.00 89.62 81 VAL A CA 1
ATOM 620 C C . VAL A 1 81 ? 9.462 0.986 -13.647 1.00 89.62 81 VAL A C 1
ATOM 622 O O . VAL A 1 81 ? 9.330 1.998 -12.950 1.00 89.62 81 VAL A O 1
ATOM 625 N N . HIS A 1 82 ? 8.630 0.681 -14.636 1.00 85.62 82 HIS A N 1
ATOM 626 C CA . HIS A 1 82 ? 7.525 1.495 -15.114 1.00 85.62 82 HIS A CA 1
ATOM 627 C C . HIS A 1 82 ? 6.232 0.688 -15.169 1.00 85.62 82 HIS A C 1
ATOM 629 O O . HIS A 1 82 ? 6.237 -0.526 -15.383 1.00 85.62 82 HIS A O 1
ATOM 635 N N . PHE A 1 83 ? 5.105 1.394 -15.078 1.00 77.75 83 PHE A N 1
ATOM 636 C CA . PHE A 1 83 ? 3.819 0.809 -15.432 1.00 77.75 83 PHE A CA 1
ATOM 637 C C . PHE A 1 83 ? 3.711 0.655 -16.964 1.00 77.75 83 PHE A C 1
ATOM 639 O O . PHE A 1 83 ? 4.050 1.604 -17.688 1.00 77.75 83 PHE A O 1
ATOM 646 N N . PRO A 1 84 ? 3.236 -0.489 -17.486 1.00 73.31 84 PRO A N 1
ATOM 647 C CA . PRO A 1 84 ? 3.091 -0.719 -18.922 1.00 73.31 84 PRO A CA 1
ATOM 648 C C . PRO A 1 84 ? 2.015 0.197 -19.527 1.00 73.31 84 PRO A C 1
ATOM 650 O O . PRO A 1 84 ? 0.826 -0.105 -19.524 1.00 73.31 84 PRO A O 1
ATOM 653 N N . THR A 1 85 ? 2.421 1.342 -20.074 1.00 68.75 85 THR A N 1
ATOM 654 C CA . THR A 1 85 ? 1.522 2.270 -20.784 1.00 68.75 85 THR A CA 1
ATOM 655 C C . THR A 1 85 ? 1.907 2.387 -22.250 1.00 68.75 85 THR A C 1
ATOM 657 O O . THR A 1 85 ? 3.073 2.235 -22.610 1.00 68.75 85 THR A O 1
ATOM 660 N N . SER A 1 86 ? 0.955 2.756 -23.111 1.00 63.94 86 SER A N 1
ATOM 661 C CA . SER A 1 86 ? 1.234 3.047 -24.527 1.00 63.94 86 SER A CA 1
ATOM 662 C C . SER A 1 86 ? 2.353 4.078 -24.704 1.00 63.94 86 SER A C 1
ATOM 664 O O . SER A 1 86 ? 3.157 3.956 -25.624 1.00 63.94 86 SER A O 1
ATOM 666 N N . ARG A 1 87 ? 2.460 5.058 -23.796 1.00 66.19 87 ARG A N 1
ATOM 667 C CA . ARG A 1 87 ? 3.534 6.060 -23.785 1.00 66.19 87 ARG A CA 1
ATOM 668 C C . ARG A 1 87 ? 4.890 5.460 -23.424 1.00 66.19 87 ARG A C 1
ATOM 670 O O . ARG A 1 87 ? 5.863 5.781 -24.094 1.00 66.19 87 ARG A O 1
ATOM 677 N N . VAL A 1 88 ? 4.943 4.597 -22.408 1.00 64.62 88 VAL A N 1
ATOM 678 C CA . VAL A 1 88 ? 6.147 3.832 -22.039 1.00 64.62 88 VAL A CA 1
ATOM 679 C C . VAL A 1 88 ? 6.606 3.018 -23.247 1.00 64.62 88 VAL A C 1
ATOM 681 O O . VAL A 1 88 ? 7.737 3.174 -23.688 1.00 64.62 88 VAL A O 1
ATOM 684 N N . TYR A 1 89 ? 5.705 2.284 -23.898 1.00 62.34 89 TYR A N 1
ATOM 685 C CA . TYR A 1 89 ? 6.050 1.542 -25.111 1.00 62.34 89 TYR A CA 1
ATOM 686 C C . TYR A 1 89 ? 6.406 2.429 -26.302 1.00 62.34 89 TYR A C 1
ATOM 688 O O . TYR A 1 89 ? 7.295 2.076 -27.047 1.00 62.34 89 TYR A O 1
ATOM 696 N N . THR A 1 90 ? 5.794 3.599 -26.490 1.00 62.16 90 THR A N 1
ATOM 697 C CA . THR A 1 90 ? 6.154 4.503 -27.602 1.00 62.16 90 THR A CA 1
ATOM 698 C C . THR A 1 90 ? 7.527 5.137 -27.388 1.00 62.16 90 THR A C 1
ATOM 700 O O . THR A 1 90 ? 8.298 5.294 -28.331 1.00 62.16 90 THR A O 1
ATOM 703 N N . TYR A 1 91 ? 7.845 5.495 -26.144 1.00 61.78 91 TYR A N 1
ATOM 704 C CA . TYR A 1 91 ? 9.146 6.046 -25.777 1.00 61.78 91 TYR A CA 1
ATOM 705 C C . TYR A 1 91 ? 10.247 4.980 -25.845 1.00 61.78 91 TYR A C 1
ATOM 707 O O . TYR A 1 91 ? 11.386 5.290 -26.189 1.00 61.78 91 TYR A O 1
ATOM 715 N N . TYR A 1 92 ? 9.895 3.722 -25.560 1.00 60.62 92 TYR A N 1
ATOM 716 C CA . TYR A 1 92 ? 10.821 2.595 -25.561 1.00 60.62 92 TYR A CA 1
ATOM 717 C C . TYR A 1 92 ? 10.750 1.698 -26.811 1.00 60.62 92 TYR A C 1
ATOM 719 O O . TYR A 1 92 ? 11.581 0.813 -26.942 1.00 60.62 92 TYR A O 1
ATOM 727 N N . ASP A 1 93 ? 9.856 1.961 -27.768 1.00 51.28 93 ASP A N 1
ATOM 728 C CA . ASP A 1 93 ? 9.764 1.306 -29.088 1.00 51.28 93 ASP A CA 1
ATOM 729 C C . ASP A 1 93 ? 11.083 1.414 -29.897 1.00 51.28 93 ASP A C 1
ATOM 731 O O . ASP A 1 93 ? 11.409 0.477 -30.630 1.00 51.28 93 ASP A O 1
ATOM 735 N N . PRO A 1 94 ? 11.887 2.500 -29.779 1.00 52.78 94 PRO A N 1
ATOM 736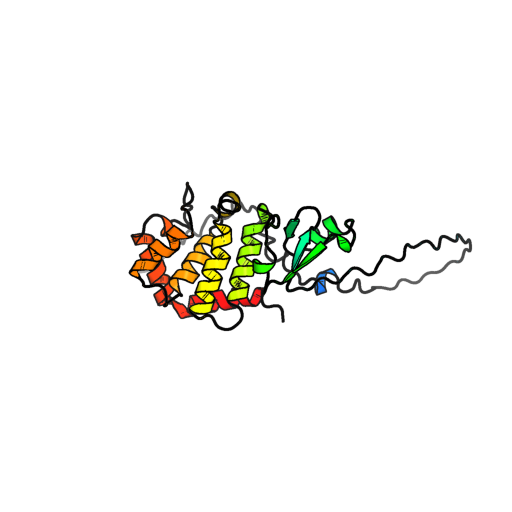 C CA . PRO A 1 94 ? 13.236 2.561 -30.352 1.00 52.78 94 PRO A CA 1
ATOM 737 C C . PRO A 1 94 ? 14.272 1.732 -29.581 1.00 52.78 94 PRO A C 1
ATOM 739 O O . PRO A 1 94 ? 15.360 1.466 -30.097 1.00 52.78 94 PRO A O 1
ATOM 742 N N . ILE A 1 95 ? 13.976 1.351 -28.336 1.00 52.56 95 ILE A N 1
ATOM 743 C CA . ILE A 1 95 ? 14.860 0.531 -27.524 1.00 52.56 95 ILE A CA 1
ATOM 744 C C . ILE A 1 95 ? 14.588 -0.937 -27.876 1.00 52.56 95 ILE A C 1
ATOM 746 O O . ILE A 1 95 ? 13.477 -1.442 -27.754 1.00 52.56 95 ILE A O 1
ATOM 750 N N . LYS A 1 96 ? 15.620 -1.619 -28.378 1.00 54.69 96 LYS A N 1
ATOM 751 C CA . LYS A 1 96 ? 15.542 -3.001 -28.872 1.00 54.69 96 LYS A CA 1
ATOM 752 C C . LYS A 1 96 ? 14.843 -3.917 -27.843 1.00 54.69 96 LYS A C 1
ATOM 754 O O . LYS A 1 96 ? 15.074 -3.731 -26.648 1.00 54.69 96 LYS A O 1
ATOM 759 N N . PRO A 1 97 ? 14.097 -4.958 -28.271 1.00 55.19 97 PRO A N 1
ATOM 760 C CA . PRO A 1 97 ? 13.400 -5.913 -27.391 1.00 55.19 97 PRO A CA 1
ATOM 761 C C . PRO A 1 97 ? 14.233 -6.476 -26.225 1.00 55.19 97 PRO A C 1
ATOM 763 O O . PRO A 1 97 ? 13.673 -6.883 -25.215 1.00 55.19 97 PRO A O 1
ATOM 766 N N . ASN A 1 98 ? 15.562 -6.466 -26.353 1.00 63.66 98 ASN A N 1
ATOM 767 C CA . ASN A 1 98 ? 16.522 -6.977 -25.372 1.00 63.66 98 ASN A CA 1
ATOM 768 C C . ASN A 1 98 ? 16.794 -6.020 -24.191 1.00 63.66 98 ASN A C 1
ATOM 770 O O . ASN A 1 98 ? 17.538 -6.364 -23.278 1.00 63.66 98 ASN A O 1
ATOM 774 N N . HIS A 1 99 ? 16.258 -4.800 -24.214 1.00 72.06 99 HIS A N 1
ATOM 775 C CA . HIS A 1 99 ? 16.512 -3.785 -23.186 1.00 72.06 99 HIS A CA 1
ATOM 776 C C . HIS A 1 99 ? 15.347 -3.610 -22.215 1.00 72.06 99 HIS A C 1
ATOM 778 O O . HIS A 1 99 ? 15.444 -2.796 -21.301 1.00 72.06 99 HIS A O 1
ATOM 784 N N . LEU A 1 100 ? 14.237 -4.303 -22.447 1.00 78.44 100 LEU A N 1
ATOM 785 C CA . LEU A 1 100 ? 13.082 -4.266 -21.572 1.00 78.44 100 LEU A CA 1
ATOM 786 C C . LEU A 1 100 ? 12.861 -5.661 -20.992 1.00 78.44 100 LEU A C 1
ATOM 788 O O . LEU A 1 100 ? 12.837 -6.652 -21.726 1.00 78.44 100 LEU A O 1
ATOM 792 N N . GLN A 1 101 ? 12.678 -5.723 -19.683 1.00 84.25 101 GLN A N 1
ATOM 793 C CA . GLN A 1 101 ? 12.371 -6.941 -18.945 1.00 84.25 101 GLN A CA 1
ATOM 794 C C . GLN A 1 101 ? 10.997 -6.805 -18.290 1.00 84.25 101 GLN A C 1
ATOM 796 O O . GLN A 1 101 ? 10.634 -5.731 -17.812 1.00 84.25 101 GLN A O 1
ATOM 801 N N . GLU A 1 102 ? 10.222 -7.889 -18.302 1.00 85.38 102 GLU A N 1
ATOM 802 C CA . GLU A 1 102 ? 8.978 -7.962 -17.532 1.00 85.38 102 GLU A CA 1
ATOM 803 C C . GLU A 1 102 ? 9.297 -8.303 -16.085 1.00 85.38 102 GLU A C 1
ATOM 805 O O . GLU A 1 102 ? 10.087 -9.208 -15.818 1.00 85.38 102 GLU A O 1
ATOM 810 N N . ILE A 1 103 ? 8.651 -7.586 -15.175 1.00 86.88 103 ILE A N 1
ATOM 811 C CA . ILE A 1 103 ? 8.678 -7.846 -13.742 1.00 86.88 103 ILE A CA 1
ATOM 812 C C . ILE A 1 103 ? 7.284 -8.326 -13.360 1.00 86.88 103 ILE A C 1
ATOM 814 O O . ILE A 1 103 ? 6.307 -7.598 -13.537 1.00 86.88 103 ILE A O 1
ATOM 818 N N . SER A 1 104 ? 7.176 -9.558 -12.875 1.00 86.06 104 SER A N 1
ATOM 819 C CA . SER A 1 104 ? 5.886 -10.140 -12.489 1.00 86.06 104 SER A CA 1
ATOM 820 C C . SER A 1 104 ? 5.324 -9.409 -11.273 1.00 86.06 104 SER A C 1
ATOM 822 O O . SER A 1 104 ? 6.042 -9.229 -10.293 1.00 86.06 104 SER A O 1
ATOM 824 N N . LEU A 1 105 ? 4.039 -9.036 -11.291 1.00 85.00 105 LEU A N 1
ATOM 825 C CA . LEU A 1 105 ? 3.391 -8.409 -10.128 1.00 85.00 105 LEU A CA 1
ATOM 826 C C . LEU A 1 105 ? 3.377 -9.325 -8.891 1.00 85.00 105 LEU A C 1
ATOM 828 O O . LEU A 1 105 ? 3.373 -8.825 -7.770 1.00 85.00 105 LEU A O 1
ATOM 832 N N . ALA A 1 106 ? 3.391 -10.650 -9.074 1.00 81.88 106 ALA A N 1
ATOM 833 C CA . ALA A 1 106 ? 3.360 -11.617 -7.975 1.00 81.88 106 ALA A CA 1
ATOM 834 C C . ALA A 1 106 ? 4.724 -11.791 -7.285 1.00 81.88 106 ALA A C 1
ATOM 836 O O . ALA A 1 106 ? 4.779 -11.982 -6.075 1.00 81.88 106 ALA A O 1
ATOM 837 N N . THR A 1 107 ? 5.821 -11.702 -8.040 1.00 85.06 107 THR A N 1
ATOM 838 C CA . THR A 1 107 ? 7.194 -11.938 -7.550 1.00 85.06 107 THR A CA 1
ATOM 839 C C . THR A 1 107 ? 8.076 -10.700 -7.697 1.00 85.06 107 THR A C 1
ATOM 841 O O . THR A 1 107 ? 9.291 -10.805 -7.832 1.00 85.06 107 THR A O 1
ATOM 844 N N . TRP A 1 108 ? 7.467 -9.514 -7.731 1.00 88.94 108 TRP A N 1
ATOM 845 C CA . TRP A 1 108 ? 8.164 -8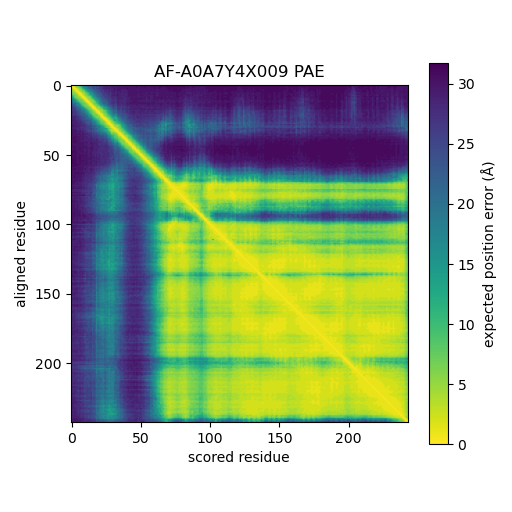.262 -8.019 1.00 88.94 108 TRP A CA 1
ATOM 846 C C . TRP A 1 108 ? 9.265 -7.972 -6.993 1.00 88.94 108 TRP A C 1
ATOM 848 O O . TRP A 1 108 ? 10.339 -7.514 -7.363 1.00 88.94 108 TRP A O 1
ATOM 858 N N . SER A 1 109 ? 9.016 -8.267 -5.714 1.00 87.31 109 SER A N 1
ATOM 859 C CA . SER A 1 109 ? 9.927 -7.946 -4.615 1.00 87.31 109 SER A CA 1
ATOM 860 C C . SER A 1 109 ? 11.262 -8.676 -4.746 1.00 87.31 109 SER A C 1
ATOM 862 O O . SER A 1 109 ? 12.303 -8.055 -4.577 1.00 87.31 109 SER A O 1
ATOM 864 N N . SER A 1 110 ? 11.252 -9.953 -5.144 1.00 86.75 110 SER A N 1
ATOM 865 C CA . SER A 1 110 ? 12.473 -10.732 -5.398 1.00 86.75 110 SER A CA 1
ATOM 866 C C . SER A 1 110 ? 13.184 -10.344 -6.699 1.00 86.75 110 SER A C 1
ATOM 868 O O . SER A 1 110 ? 14.227 -10.897 -7.017 1.00 86.75 110 SER A O 1
ATOM 870 N N . GLN A 1 111 ? 12.588 -9.461 -7.502 1.00 86.44 111 GLN A N 1
ATOM 871 C CA . GLN A 1 111 ? 13.144 -8.963 -8.762 1.00 86.44 111 GLN A CA 1
ATOM 872 C C . GLN A 1 111 ? 13.599 -7.495 -8.649 1.00 86.44 111 GLN A C 1
ATOM 874 O O . GLN A 1 111 ? 14.113 -6.943 -9.619 1.00 86.44 111 GLN A O 1
ATOM 879 N N . MET A 1 112 ? 13.416 -6.867 -7.480 1.00 87.00 112 MET A N 1
ATOM 880 C CA . MET A 1 112 ? 13.818 -5.491 -7.166 1.00 87.00 112 MET A CA 1
ATOM 881 C C . MET A 1 112 ? 15.067 -5.476 -6.278 1.00 87.00 112 MET A C 1
ATOM 883 O O . MET A 1 112 ? 15.066 -4.906 -5.188 1.00 87.00 112 MET A O 1
ATOM 887 N N . GLU A 1 113 ? 16.128 -6.136 -6.728 1.00 83.69 113 GLU A N 1
ATOM 888 C CA . GLU A 1 113 ? 17.439 -6.031 -6.085 1.00 83.69 113 GLU A CA 1
ATOM 889 C C . GLU A 1 113 ? 18.170 -4.784 -6.590 1.00 83.69 113 GLU A C 1
ATOM 891 O O . GLU A 1 113 ? 17.965 -4.356 -7.728 1.00 83.69 113 GLU A O 1
ATOM 896 N N . GLU A 1 114 ? 19.026 -4.176 -5.766 1.00 81.69 114 GLU A N 1
ATOM 897 C CA . GLU A 1 114 ? 19.807 -3.021 -6.216 1.00 81.69 114 GLU A CA 1
ATOM 898 C C . GLU A 1 114 ? 20.608 -3.365 -7.488 1.00 81.69 114 GLU A C 1
ATOM 900 O O . GLU A 1 114 ? 21.234 -4.424 -7.560 1.00 81.69 114 GLU A O 1
ATOM 905 N N . PRO A 1 115 ? 20.615 -2.486 -8.512 1.00 87.94 115 PRO A N 1
ATOM 906 C CA . PRO A 1 115 ? 20.179 -1.083 -8.499 1.00 87.94 115 PRO A CA 1
ATOM 907 C C . PRO A 1 115 ? 18.745 -0.839 -9.029 1.00 87.94 115 PRO A C 1
ATOM 909 O O . PRO A 1 115 ? 18.431 0.282 -9.446 1.00 87.94 115 PRO A O 1
ATOM 912 N N . VAL A 1 116 ? 17.892 -1.866 -9.086 1.00 89.94 116 VAL A N 1
ATOM 913 C CA . VAL A 1 116 ? 16.528 -1.773 -9.627 1.00 89.94 116 VAL A CA 1
ATOM 914 C C . VAL A 1 116 ? 15.648 -0.889 -8.746 1.00 89.94 116 VAL A C 1
ATOM 916 O O . VAL A 1 116 ? 15.579 -1.056 -7.533 1.00 89.94 116 VAL A O 1
ATOM 919 N N . ARG A 1 117 ? 14.924 0.045 -9.369 1.00 91.56 117 ARG A N 1
ATOM 920 C CA . ARG A 1 117 ? 14.029 0.973 -8.665 1.00 91.56 117 ARG A CA 1
ATOM 921 C C . ARG A 1 117 ? 12.806 1.364 -9.474 1.00 91.56 117 ARG A C 1
ATOM 923 O O . ARG A 1 117 ? 12.814 1.335 -10.704 1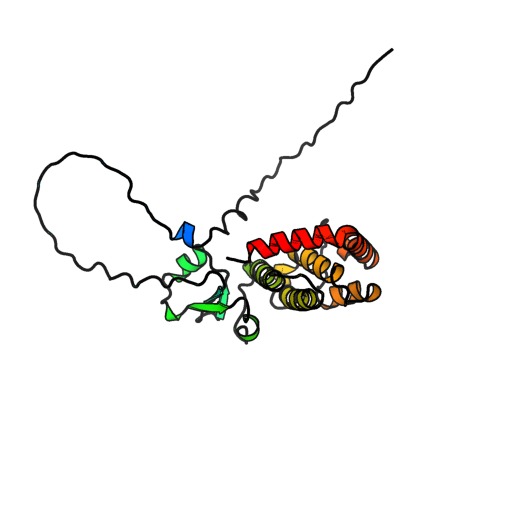.00 91.56 117 ARG A O 1
ATOM 930 N N . PHE A 1 118 ? 11.758 1.826 -8.805 1.00 91.94 118 PHE A N 1
ATOM 931 C CA . PHE A 1 118 ? 10.608 2.415 -9.480 1.00 91.94 118 PHE A CA 1
ATOM 932 C C . PHE A 1 118 ? 10.934 3.803 -10.024 1.00 91.94 118 PHE A C 1
ATOM 934 O O . PHE A 1 118 ? 11.724 4.569 -9.468 1.00 91.94 118 PHE A O 1
ATOM 941 N N . ASN A 1 119 ? 10.252 4.185 -11.102 1.00 88.06 119 ASN A N 1
ATOM 942 C CA . ASN A 1 119 ? 10.205 5.584 -11.496 1.00 88.06 119 ASN A CA 1
ATOM 943 C C . ASN A 1 119 ? 9.622 6.416 -10.340 1.00 88.06 119 ASN A C 1
ATOM 945 O O . ASN A 1 119 ? 8.457 6.244 -9.990 1.00 88.06 119 ASN A O 1
ATOM 949 N N . ARG A 1 120 ? 10.404 7.347 -9.779 1.00 86.31 120 ARG A N 1
ATOM 950 C CA . ARG A 1 120 ? 10.002 8.147 -8.608 1.00 86.31 120 ARG A CA 1
ATOM 951 C C . ARG A 1 120 ? 8.666 8.869 -8.790 1.00 86.31 120 ARG A C 1
ATOM 953 O O . ARG A 1 120 ? 7.848 8.844 -7.876 1.00 86.31 120 ARG A O 1
ATOM 960 N N . GLU A 1 121 ? 8.409 9.450 -9.961 1.00 83.00 121 GLU A N 1
ATOM 961 C CA . GLU A 1 121 ? 7.180 10.208 -10.248 1.00 83.00 121 GLU A CA 1
ATOM 962 C C . GLU A 1 121 ? 5.937 9.317 -10.349 1.00 83.00 121 GLU A C 1
ATOM 964 O O . GLU A 1 121 ? 4.822 9.763 -10.082 1.00 83.00 121 GLU A O 1
ATOM 969 N N . GLN A 1 122 ? 6.121 8.053 -10.735 1.00 86.00 122 GLN A N 1
ATOM 970 C CA . GLN A 1 122 ? 5.039 7.076 -10.887 1.00 86.00 122 GLN A CA 1
ATOM 971 C C . GLN A 1 122 ? 4.997 6.043 -9.756 1.00 86.00 122 GLN A C 1
ATOM 973 O O . GLN A 1 122 ? 4.064 5.241 -9.710 1.00 86.00 122 GLN A O 1
ATOM 978 N N . SER A 1 123 ? 5.970 6.080 -8.842 1.00 90.62 123 SER A N 1
ATOM 979 C CA . SER A 1 123 ? 6.176 5.095 -7.778 1.00 90.62 123 SER A CA 1
ATOM 980 C C . SER A 1 123 ? 4.915 4.879 -6.954 1.00 90.62 123 SER A C 1
ATOM 982 O O . SER A 1 123 ? 4.500 3.742 -6.776 1.00 90.62 123 SER A O 1
ATOM 984 N N . GLY A 1 124 ? 4.226 5.951 -6.559 1.00 90.44 124 GLY A N 1
ATOM 985 C CA . GLY A 1 124 ? 2.979 5.848 -5.809 1.00 90.44 124 GLY A CA 1
ATOM 986 C C . GLY A 1 124 ? 1.889 5.047 -6.525 1.00 90.44 124 GLY A C 1
ATOM 987 O O . GLY A 1 124 ? 1.222 4.232 -5.899 1.00 90.44 124 GLY A O 1
ATOM 988 N N . ASN A 1 125 ? 1.736 5.220 -7.840 1.00 87.81 125 ASN A N 1
ATOM 989 C CA . ASN A 1 125 ? 0.752 4.453 -8.609 1.00 87.81 125 ASN A CA 1
ATOM 990 C C . ASN A 1 125 ? 1.172 2.986 -8.737 1.00 87.81 125 ASN A C 1
ATOM 992 O O . ASN A 1 125 ? 0.337 2.102 -8.592 1.00 87.81 125 ASN A O 1
ATOM 996 N N . ILE A 1 126 ? 2.456 2.727 -9.005 1.00 90.38 126 ILE A N 1
ATOM 997 C CA . ILE A 1 126 ? 2.983 1.363 -9.136 1.00 90.38 126 ILE A CA 1
ATOM 998 C C . ILE A 1 126 ? 2.816 0.610 -7.811 1.00 90.38 126 ILE A C 1
ATOM 1000 O O . ILE A 1 126 ? 2.258 -0.482 -7.792 1.00 90.38 126 ILE A O 1
ATOM 1004 N N . ILE A 1 127 ? 3.223 1.222 -6.700 1.00 94.00 127 ILE A N 1
ATOM 1005 C CA . ILE A 1 127 ? 3.158 0.620 -5.367 1.00 94.00 127 ILE A CA 1
ATOM 1006 C C . ILE A 1 127 ? 1.707 0.423 -4.926 1.00 94.00 127 ILE A C 1
ATOM 1008 O O . ILE A 1 127 ? 1.391 -0.608 -4.339 1.00 94.00 127 ILE A O 1
ATOM 1012 N N . GLU A 1 128 ? 0.792 1.341 -5.257 1.00 92.31 128 GLU A N 1
ATOM 1013 C CA . GLU A 1 128 ? -0.637 1.121 -5.015 1.00 92.31 128 GLU A CA 1
ATOM 1014 C C . GLU A 1 128 ? -1.153 -0.128 -5.742 1.00 92.31 128 GLU A C 1
ATOM 1016 O O . GLU A 1 128 ? -1.883 -0.921 -5.152 1.00 92.31 128 GLU A O 1
ATOM 1021 N N . ILE A 1 129 ? -0.778 -0.315 -7.008 1.00 88.56 129 ILE A N 1
ATOM 1022 C CA . ILE A 1 129 ? -1.198 -1.476 -7.800 1.00 88.56 129 ILE A CA 1
ATOM 1023 C C . ILE A 1 129 ? -0.642 -2.761 -7.196 1.00 88.56 129 ILE A C 1
ATOM 1025 O O . ILE A 1 129 ? -1.398 -3.706 -6.992 1.00 88.56 129 ILE A O 1
ATOM 1029 N N . LEU A 1 130 ? 0.648 -2.776 -6.852 1.00 91.25 130 LEU A N 1
ATOM 1030 C CA . LEU A 1 130 ? 1.288 -3.910 -6.185 1.00 91.25 130 LEU A CA 1
ATOM 1031 C C . LEU A 1 130 ? 0.603 -4.236 -4.855 1.00 91.25 130 LEU A C 1
ATOM 1033 O O . LEU A 1 130 ? 0.339 -5.398 -4.572 1.00 91.25 130 LEU A O 1
ATOM 1037 N N . THR A 1 131 ? 0.249 -3.210 -4.079 1.00 93.75 131 THR A N 1
ATOM 1038 C CA . THR A 1 131 ? -0.480 -3.349 -2.811 1.00 93.75 131 THR A CA 1
ATOM 1039 C C . THR A 1 131 ? -1.851 -3.982 -3.027 1.00 93.75 131 THR A C 1
ATOM 1041 O O . THR A 1 131 ? -2.215 -4.931 -2.343 1.00 93.75 131 THR A O 1
ATOM 1044 N N . LEU A 1 132 ? -2.626 -3.473 -3.988 1.00 90.81 132 LEU A N 1
ATOM 1045 C CA . LEU A 1 132 ? -3.969 -3.977 -4.277 1.00 90.81 132 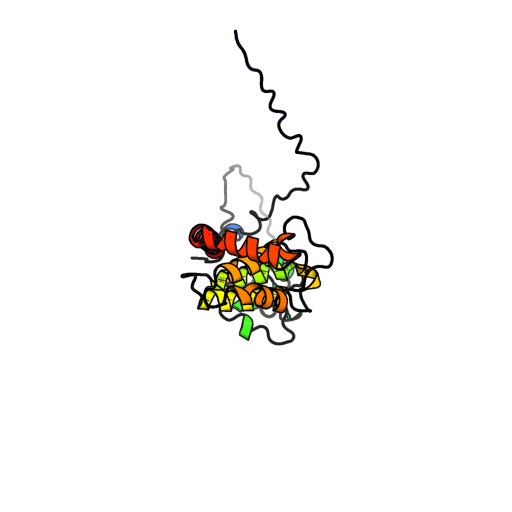LEU A CA 1
ATOM 1046 C C . LEU A 1 132 ? -3.943 -5.372 -4.912 1.00 90.81 132 LEU A C 1
ATOM 1048 O O . LEU A 1 132 ? -4.882 -6.136 -4.714 1.00 90.81 132 LEU A O 1
ATOM 1052 N N . HIS A 1 133 ? -2.868 -5.728 -5.616 1.00 88.06 133 HIS A N 1
ATOM 1053 C CA . HIS A 1 133 ? -2.655 -7.078 -6.129 1.00 88.06 133 HIS A CA 1
ATOM 1054 C C . HIS A 1 133 ? -2.533 -8.114 -4.997 1.00 88.06 133 HIS A C 1
ATOM 1056 O O . HIS A 1 133 ? -3.054 -9.215 -5.140 1.00 88.06 133 HIS A O 1
ATOM 1062 N N . GLN A 1 134 ? -1.947 -7.756 -3.844 1.00 89.44 134 GLN A N 1
ATOM 1063 C CA . GLN A 1 134 ? -1.894 -8.637 -2.659 1.00 89.44 134 GLN A CA 1
ATOM 1064 C C . GLN A 1 134 ? -3.274 -8.919 -2.050 1.00 89.44 134 GLN A C 1
ATOM 1066 O O . GLN A 1 134 ? -3.440 -9.874 -1.300 1.00 89.44 134 GLN A O 1
ATOM 1071 N N . LEU A 1 135 ? -4.267 -8.091 -2.378 1.00 90.00 135 LEU A N 1
ATOM 1072 C CA . LEU A 1 135 ? -5.650 -8.224 -1.920 1.00 90.00 135 LEU A CA 1
ATOM 1073 C C . LEU A 1 135 ? -6.549 -8.897 -2.968 1.00 90.00 135 LEU A C 1
ATOM 1075 O O . LEU A 1 135 ? -7.768 -8.924 -2.805 1.00 90.00 135 LEU A O 1
ATOM 1079 N N . LYS A 1 136 ? -5.978 -9.404 -4.072 1.00 82.00 136 LYS A N 1
ATOM 1080 C CA . LYS A 1 136 ? -6.722 -10.153 -5.091 1.00 82.00 136 LYS A CA 1
ATOM 1081 C C . LYS A 1 136 ? -7.201 -11.472 -4.476 1.00 82.00 136 LYS A C 1
ATOM 1083 O O . LYS A 1 136 ? -6.391 -12.321 -4.123 1.00 82.00 136 LYS A O 1
ATOM 1088 N N . GLY A 1 137 ? -8.518 -11.652 -4.393 1.00 79.38 137 GLY A N 1
ATOM 1089 C CA . GLY A 1 137 ? -9.140 -12.837 -3.801 1.00 79.38 137 GLY A CA 1
ATOM 1090 C C . GLY A 1 137 ? -9.812 -12.512 -2.471 1.00 79.38 137 GLY A C 1
ATOM 1091 O O . GLY A 1 137 ? -10.749 -11.717 -2.436 1.00 79.38 137 GLY A O 1
ATOM 1092 N N . GLU A 1 138 ? -9.360 -13.147 -1.390 1.00 84.38 138 GLU A N 1
ATOM 1093 C CA . GLU A 1 138 ? -9.914 -12.956 -0.049 1.00 84.38 138 GLU A CA 1
ATOM 1094 C C . GLU A 1 138 ? -9.076 -11.964 0.767 1.00 84.38 138 GLU A C 1
ATOM 1096 O O . GLU A 1 138 ? -7.877 -12.156 0.961 1.00 84.38 138 GLU A O 1
ATOM 1101 N N . ILE A 1 139 ? -9.725 -10.918 1.289 1.00 91.06 139 ILE A N 1
ATOM 1102 C CA . ILE A 1 139 ? -9.097 -9.968 2.212 1.00 91.06 139 ILE A CA 1
ATOM 1103 C C . ILE A 1 139 ? -9.155 -10.540 3.632 1.00 91.06 139 ILE A C 1
ATOM 1105 O O . ILE A 1 139 ? -10.172 -10.431 4.319 1.00 91.06 139 ILE A O 1
ATOM 1109 N N . ASN A 1 140 ? -8.036 -11.104 4.078 1.00 93.69 140 ASN A N 1
ATOM 1110 C CA . ASN A 1 140 ? -7.801 -11.579 5.444 1.00 93.69 140 ASN A CA 1
ATOM 1111 C C . ASN A 1 140 ? -6.571 -10.902 6.082 1.00 93.69 140 ASN A C 1
ATOM 1113 O O . ASN A 1 140 ? -5.833 -10.175 5.414 1.00 93.69 140 ASN A O 1
ATOM 1117 N N . ASP A 1 141 ? -6.331 -11.139 7.374 1.00 94.69 141 ASP A N 1
ATOM 1118 C CA . ASP A 1 141 ? -5.256 -10.463 8.115 1.00 94.69 141 ASP A CA 1
ATOM 1119 C C . ASP A 1 141 ? -3.863 -10.718 7.521 1.00 94.69 141 ASP A C 1
ATOM 1121 O O . ASP A 1 141 ? -3.054 -9.794 7.453 1.00 94.69 141 ASP A O 1
ATOM 1125 N N . THR A 1 142 ? -3.598 -11.921 7.002 1.00 94.44 142 THR A N 1
ATOM 1126 C CA . THR A 1 142 ? -2.336 -12.243 6.319 1.00 94.44 142 THR A CA 1
ATOM 1127 C C . THR A 1 142 ? -2.160 -11.406 5.054 1.00 94.44 142 THR A C 1
ATOM 1129 O O . THR A 1 142 ? -1.134 -10.746 4.897 1.00 94.44 142 THR A O 1
ATOM 1132 N N . SER A 1 143 ? -3.171 -11.360 4.179 1.00 94.06 143 SER A N 1
ATOM 1133 C CA . SER A 1 143 ? -3.135 -10.531 2.963 1.00 94.06 143 SER A CA 1
ATOM 1134 C C . SER A 1 143 ? -2.977 -9.039 3.284 1.00 94.06 143 SER A C 1
ATOM 1136 O O . SER A 1 143 ? -2.253 -8.323 2.593 1.00 94.06 143 SER A O 1
ATOM 1138 N N . LEU A 1 144 ? -3.591 -8.573 4.379 1.00 96.38 144 LEU A N 1
ATOM 1139 C CA . LEU A 1 144 ? -3.495 -7.192 4.839 1.00 96.38 144 LEU A CA 1
ATOM 1140 C C . LEU A 1 144 ? -2.093 -6.862 5.359 1.00 96.38 144 LEU A C 1
ATOM 1142 O O . LEU A 1 144 ? -1.609 -5.776 5.061 1.00 96.38 144 LEU A O 1
ATOM 1146 N N . ILE A 1 145 ? -1.424 -7.767 6.085 1.00 96.19 145 ILE A N 1
ATOM 1147 C CA . ILE A 1 145 ? -0.018 -7.581 6.492 1.00 96.19 145 ILE A CA 1
ATOM 1148 C C . ILE A 1 145 ? 0.885 -7.452 5.262 1.00 96.19 145 ILE A C 1
ATOM 1150 O O . ILE A 1 145 ? 1.623 -6.475 5.150 1.00 96.19 145 ILE A O 1
ATOM 1154 N N . VAL A 1 146 ? 0.771 -8.367 4.295 1.00 94.19 146 VAL A N 1
ATOM 1155 C CA . VAL A 1 146 ? 1.593 -8.322 3.072 1.00 94.19 146 VAL A CA 1
ATOM 1156 C C . VAL A 1 146 ? 1.326 -7.041 2.270 1.00 94.19 146 VAL A C 1
ATOM 1158 O O . VAL A 1 146 ? 2.256 -6.418 1.749 1.00 94.19 146 VAL A O 1
ATOM 1161 N N . ALA A 1 147 ? 0.070 -6.594 2.205 1.00 95.56 147 ALA A N 1
ATOM 1162 C CA . ALA A 1 147 ? -0.300 -5.328 1.581 1.00 95.56 147 ALA A CA 1
ATOM 1163 C C . ALA A 1 147 ? 0.265 -4.110 2.340 1.00 95.56 147 ALA A C 1
ATOM 1165 O O . ALA A 1 147 ? 0.745 -3.175 1.701 1.00 95.56 147 ALA A O 1
ATOM 1166 N N . ILE A 1 148 ? 0.253 -4.111 3.680 1.00 97.38 148 ILE A N 1
ATOM 1167 C CA . ILE A 1 148 ? 0.862 -3.056 4.511 1.00 97.38 148 ILE A CA 1
ATOM 1168 C C . ILE A 1 148 ? 2.359 -2.958 4.221 1.00 97.38 148 ILE A C 1
ATOM 1170 O O . ILE A 1 148 ? 2.863 -1.863 3.962 1.00 97.38 148 ILE A O 1
ATOM 1174 N N . ASP A 1 149 ? 3.065 -4.087 4.210 1.00 95.81 149 ASP A N 1
ATOM 1175 C CA . ASP A 1 149 ? 4.502 -4.104 3.952 1.00 95.81 149 ASP A CA 1
ATOM 1176 C C . ASP A 1 149 ? 4.826 -3.667 2.521 1.00 95.81 149 ASP A C 1
ATOM 1178 O O . ASP A 1 149 ? 5.700 -2.821 2.327 1.00 95.81 149 ASP A O 1
ATOM 1182 N N . THR A 1 150 ? 4.054 -4.121 1.533 1.00 95.44 150 THR A N 1
ATOM 1183 C CA . THR A 1 150 ? 4.176 -3.662 0.139 1.00 95.44 150 THR A CA 1
ATOM 1184 C C . THR A 1 150 ? 3.956 -2.151 0.018 1.00 95.44 150 THR A C 1
ATOM 1186 O O . THR A 1 150 ? 4.727 -1.450 -0.636 1.00 95.44 150 THR A O 1
ATOM 1189 N N . LEU A 1 151 ? 2.921 -1.615 0.669 1.00 97.12 151 LEU A N 1
ATOM 1190 C CA . LEU A 1 151 ? 2.610 -0.189 0.613 1.00 97.12 151 LEU A CA 1
ATOM 1191 C C . LEU A 1 151 ? 3.655 0.661 1.339 1.00 97.12 151 LEU A C 1
ATOM 1193 O O . LEU A 1 151 ? 3.884 1.808 0.953 1.00 97.12 151 LEU A O 1
ATOM 1197 N N . SER A 1 152 ? 4.305 0.111 2.368 1.00 96.31 152 SER A N 1
ATOM 1198 C CA . SER A 1 152 ? 5.347 0.809 3.122 1.00 96.31 152 SER A CA 1
ATOM 1199 C C . SER A 1 152 ? 6.537 1.219 2.252 1.00 96.31 152 SER A C 1
ATOM 1201 O O . SER A 1 152 ? 7.149 2.254 2.510 1.00 96.31 152 SER A O 1
ATOM 1203 N N . THR A 1 153 ? 6.785 0.510 1.141 1.00 94.62 153 THR A N 1
ATOM 1204 C CA . THR A 1 153 ? 7.776 0.901 0.130 1.00 94.62 153 THR A CA 1
ATOM 1205 C C . THR A 1 153 ? 7.528 2.311 -0.410 1.00 94.62 153 THR A C 1
ATOM 1207 O O . THR A 1 153 ? 8.476 3.012 -0.736 1.00 94.62 153 THR A O 1
ATOM 1210 N N . ALA A 1 154 ? 6.281 2.797 -0.459 1.00 94.75 154 ALA A N 1
ATOM 1211 C CA . ALA A 1 154 ? 5.998 4.155 -0.932 1.00 94.75 154 ALA A CA 1
ATOM 1212 C C . ALA A 1 154 ? 6.555 5.251 -0.011 1.00 94.75 154 ALA A C 1
ATOM 1214 O O . ALA A 1 154 ? 6.681 6.397 -0.449 1.00 94.75 154 ALA A O 1
ATOM 1215 N N . PHE A 1 155 ? 6.868 4.905 1.237 1.00 94.00 155 PHE A N 1
ATOM 1216 C CA . PHE A 1 155 ? 7.275 5.820 2.299 1.00 94.00 155 PHE A CA 1
ATOM 1217 C C . PHE A 1 155 ? 8.728 5.613 2.750 1.00 94.00 155 PHE A C 1
ATOM 1219 O O . PHE A 1 155 ? 9.161 6.255 3.704 1.00 94.00 155 PHE A O 1
ATOM 1226 N N . THR A 1 156 ? 9.495 4.760 2.064 1.00 92.19 156 THR A N 1
ATOM 1227 C CA . THR A 1 156 ? 10.949 4.664 2.259 1.00 92.19 156 THR A CA 1
ATOM 1228 C C . THR A 1 156 ? 11.643 5.916 1.730 1.00 92.19 156 THR A C 1
ATOM 1230 O O . THR A 1 156 ? 11.105 6.608 0.866 1.00 92.19 156 THR A O 1
ATOM 1233 N N . GLU A 1 157 ? 12.858 6.197 2.208 1.00 90.69 157 GLU A N 1
ATOM 1234 C CA . GLU A 1 157 ? 13.617 7.408 1.855 1.00 90.69 157 GLU A CA 1
ATOM 1235 C C . GLU A 1 157 ? 13.698 7.658 0.338 1.00 90.69 157 GLU A C 1
ATOM 1237 O O . GLU A 1 157 ? 13.578 8.797 -0.120 1.00 90.69 157 GLU A O 1
ATOM 1242 N N . GLU A 1 158 ? 13.810 6.591 -0.459 1.00 90.19 158 GLU A N 1
ATOM 1243 C CA . GLU A 1 158 ? 13.882 6.679 -1.918 1.00 90.19 158 GLU A CA 1
ATOM 1244 C C . GLU A 1 158 ? 12.635 7.322 -2.561 1.00 90.19 158 GLU A C 1
ATOM 1246 O O . GLU A 1 158 ? 12.758 8.087 -3.528 1.00 90.19 158 GLU A O 1
ATOM 1251 N N . TYR A 1 159 ? 11.440 7.033 -2.035 1.00 92.00 159 TYR A N 1
ATOM 1252 C CA . TYR A 1 159 ? 10.156 7.433 -2.629 1.00 92.00 159 TYR A CA 1
ATOM 1253 C C . TYR A 1 159 ? 9.355 8.416 -1.768 1.00 92.00 159 TYR A C 1
ATOM 1255 O O . TYR A 1 159 ? 8.418 9.050 -2.265 1.00 92.00 159 TYR A O 1
ATOM 1263 N N . GLU A 1 160 ? 9.749 8.604 -0.508 1.00 90.12 160 GLU A N 1
ATOM 1264 C CA . GLU A 1 160 ? 9.051 9.405 0.495 1.00 90.12 160 GLU A CA 1
ATOM 1265 C C . GLU A 1 160 ? 8.741 10.805 -0.032 1.00 90.12 160 GLU A C 1
ATOM 1267 O O . GLU A 1 160 ? 7.598 11.259 0.008 1.00 90.12 160 GLU A O 1
ATOM 1272 N N . LYS A 1 161 ? 9.735 11.492 -0.606 1.00 89.44 161 LYS A N 1
ATOM 1273 C CA . LYS A 1 161 ? 9.549 12.862 -1.100 1.00 89.44 161 LYS A CA 1
ATOM 1274 C C . LYS A 1 161 ? 8.456 12.947 -2.169 1.00 89.44 161 LYS A C 1
ATOM 1276 O O . LYS A 1 161 ? 7.643 13.872 -2.126 1.00 89.44 161 LYS A O 1
ATOM 1281 N N . ALA A 1 162 ? 8.414 11.986 -3.094 1.00 89.62 162 ALA A N 1
ATOM 1282 C CA . ALA A 1 162 ? 7.424 11.942 -4.169 1.00 89.62 162 ALA A CA 1
ATOM 1283 C C . ALA A 1 162 ? 6.017 11.594 -3.647 1.00 89.62 162 ALA A C 1
ATOM 1285 O O . ALA A 1 162 ? 5.022 12.126 -4.143 1.00 89.62 162 ALA A O 1
ATOM 1286 N N . ASN A 1 163 ? 5.932 10.759 -2.608 1.00 91.81 163 ASN A N 1
ATOM 1287 C CA . ASN A 1 163 ? 4.673 10.195 -2.119 1.00 91.81 163 ASN A CA 1
ATOM 1288 C C . ASN A 1 163 ? 4.118 10.861 -0.848 1.00 91.81 163 ASN A C 1
ATOM 1290 O O . ASN A 1 163 ? 2.942 10.678 -0.537 1.00 91.81 163 ASN A O 1
ATOM 1294 N N . SER A 1 164 ? 4.895 11.704 -0.166 1.00 87.69 164 SER A N 1
ATOM 1295 C CA . SER A 1 164 ? 4.540 12.386 1.095 1.00 87.69 164 SER A CA 1
ATOM 1296 C C . SER A 1 164 ? 3.211 13.152 1.047 1.00 87.69 164 SER A C 1
ATOM 1298 O O . SER A 1 164 ? 2.490 13.251 2.035 1.00 87.69 164 SER A O 1
ATOM 1300 N N . LYS A 1 165 ? 2.831 13.680 -0.123 1.00 86.38 165 LYS A N 1
ATOM 1301 C CA . LYS A 1 165 ? 1.577 14.434 -0.321 1.00 86.38 165 LYS A CA 1
ATOM 1302 C C . LYS A 1 165 ? 0.466 13.613 -0.984 1.00 86.38 165 LYS A C 1
ATOM 1304 O O . LYS A 1 165 ? -0.611 14.151 -1.271 1.00 86.38 165 LYS A O 1
ATOM 1309 N N . ASN A 1 166 ? 0.708 12.332 -1.257 1.00 90.31 166 ASN A N 1
ATOM 1310 C CA . ASN A 1 166 ? -0.251 11.452 -1.905 1.00 90.31 166 ASN A CA 1
ATOM 1311 C C . ASN A 1 166 ? -1.261 10.920 -0.880 1.00 90.31 166 ASN A C 1
ATOM 1313 O O . ASN A 1 166 ? -1.096 9.843 -0.309 1.00 90.31 166 ASN A O 1
ATOM 1317 N N . PHE A 1 167 ? -2.332 11.685 -0.650 1.00 90.19 167 PHE A N 1
ATOM 1318 C CA . PHE A 1 167 ? -3.367 11.330 0.330 1.00 90.19 167 PHE A CA 1
ATOM 1319 C C . PHE A 1 167 ? -3.982 9.942 0.085 1.00 90.19 167 PHE A C 1
ATOM 1321 O O . PHE A 1 167 ? -4.448 9.316 1.029 1.00 90.19 167 PHE A O 1
ATOM 1328 N N . ARG A 1 168 ? -3.995 9.459 -1.165 1.00 91.62 168 ARG A N 1
ATOM 1329 C CA . ARG A 1 168 ? -4.590 8.168 -1.526 1.00 91.62 168 ARG A CA 1
ATOM 1330 C C . ARG A 1 168 ? -3.788 6.998 -0.955 1.00 91.62 168 ARG A C 1
ATOM 1332 O O . ARG A 1 168 ? -4.401 6.039 -0.504 1.00 91.62 168 ARG A O 1
ATOM 1339 N N . LEU A 1 169 ? -2.458 7.103 -0.924 1.00 94.50 169 LEU A N 1
ATOM 1340 C CA . LEU A 1 169 ? -1.589 6.089 -0.313 1.00 94.50 169 LEU A CA 1
ATOM 1341 C C . LEU A 1 169 ? -1.702 6.097 1.209 1.00 94.50 169 LEU A C 1
ATOM 1343 O O . LEU A 1 169 ? -1.814 5.041 1.817 1.00 94.50 169 LEU A O 1
ATOM 1347 N N . HIS A 1 170 ? -1.752 7.284 1.814 1.00 95.12 170 HIS A N 1
ATOM 1348 C CA . HIS A 1 170 ? -1.941 7.422 3.260 1.00 95.12 170 HIS A CA 1
ATOM 1349 C C . HIS A 1 170 ? -3.287 6.843 3.707 1.00 95.12 170 HIS A C 1
ATOM 1351 O O . HIS A 1 170 ? -3.349 6.065 4.652 1.00 95.12 170 HIS A O 1
ATOM 1357 N N . GLU A 1 171 ? -4.365 7.180 2.991 1.00 95.25 171 GLU A N 1
ATOM 1358 C CA . GLU A 1 171 ? -5.701 6.647 3.263 1.00 95.25 171 GLU A CA 1
ATOM 1359 C C . GLU A 1 171 ? -5.764 5.133 3.018 1.00 95.25 171 GLU A C 1
ATOM 1361 O O . GLU A 1 171 ? -6.451 4.431 3.753 1.00 95.25 171 GLU A O 1
ATOM 1366 N N . LEU A 1 172 ? -5.048 4.610 2.013 1.00 96.75 172 LEU A N 1
ATOM 1367 C CA . LEU A 1 172 ? -4.946 3.166 1.808 1.00 96.75 172 LEU A CA 1
ATOM 1368 C C . LEU A 1 172 ? -4.241 2.500 2.995 1.00 96.75 172 LEU A C 1
ATOM 1370 O O . LEU A 1 172 ? -4.807 1.571 3.552 1.00 96.75 172 LEU A O 1
ATOM 1374 N N . MET A 1 173 ? -3.089 3.009 3.446 1.00 97.69 173 MET A N 1
ATOM 1375 C CA . MET A 1 173 ? -2.373 2.467 4.611 1.00 97.69 173 MET A CA 1
ATOM 1376 C C . MET A 1 173 ? -3.258 2.447 5.863 1.00 97.69 173 MET A C 1
ATOM 1378 O O . MET A 1 173 ? -3.356 1.429 6.543 1.00 97.69 173 MET A O 1
ATOM 1382 N N . LEU A 1 174 ? -3.966 3.549 6.121 1.00 97.31 174 LEU A N 1
ATOM 1383 C CA . LEU A 1 174 ? -4.947 3.651 7.199 1.00 97.31 174 LEU A CA 1
ATOM 1384 C C . LEU A 1 174 ? -6.032 2.571 7.093 1.00 97.31 174 LEU A C 1
ATOM 1386 O O . LEU A 1 174 ? -6.353 1.936 8.092 1.00 97.31 174 LEU A O 1
ATOM 1390 N N . GLN A 1 175 ? -6.601 2.357 5.903 1.00 97.50 175 GLN A N 1
ATOM 1391 C CA . GLN A 1 175 ? -7.620 1.325 5.685 1.00 97.50 175 GLN A CA 1
ATOM 1392 C C . GLN A 1 175 ? -7.070 -0.078 5.942 1.00 97.50 175 GLN A C 1
ATOM 1394 O O . GLN A 1 175 ? -7.742 -0.866 6.600 1.00 97.50 175 GLN A O 1
ATOM 1399 N N . LEU A 1 176 ? -5.858 -0.383 5.469 1.00 98.06 176 LEU A N 1
ATOM 1400 C CA . LEU A 1 176 ? -5.246 -1.696 5.681 1.00 98.06 176 LEU A CA 1
ATOM 1401 C C . LEU A 1 176 ? -5.024 -1.972 7.172 1.00 98.06 176 LEU A C 1
ATOM 1403 O O . LEU A 1 176 ? -5.424 -3.023 7.662 1.00 98.06 176 LEU A O 1
ATOM 1407 N N . ILE A 1 177 ? -4.473 -1.004 7.912 1.00 97.88 177 ILE A N 1
ATOM 1408 C CA . ILE A 1 177 ? -4.257 -1.118 9.363 1.00 97.88 177 ILE A CA 1
ATOM 1409 C C . ILE A 1 177 ? -5.588 -1.190 10.123 1.00 97.88 177 ILE A C 1
ATOM 1411 O O . ILE A 1 177 ? -5.734 -1.977 11.057 1.00 97.88 177 ILE A O 1
ATOM 1415 N N . ALA A 1 178 ? -6.587 -0.397 9.726 1.00 97.69 178 ALA A N 1
ATOM 1416 C CA . ALA A 1 178 ? -7.905 -0.422 10.353 1.00 97.69 178 ALA A CA 1
ATOM 1417 C C . ALA A 1 178 ? -8.566 -1.798 10.234 1.00 97.69 178 ALA A C 1
ATOM 1419 O O . ALA A 1 178 ? -9.088 -2.309 11.223 1.00 97.69 178 ALA A O 1
ATOM 1420 N N . LEU A 1 179 ? -8.516 -2.397 9.044 1.00 97.38 179 LEU A N 1
ATOM 1421 C CA . LEU A 1 179 ? -9.164 -3.672 8.747 1.00 97.38 179 LEU A CA 1
ATOM 1422 C C . LEU A 1 179 ? -8.385 -4.883 9.272 1.00 97.38 179 LEU A C 1
ATOM 1424 O O . LEU A 1 179 ? -8.978 -5.949 9.427 1.00 97.38 179 LEU A O 1
ATOM 1428 N N . ASN A 1 180 ? -7.098 -4.733 9.570 1.00 97.31 180 ASN A N 1
ATOM 1429 C CA . ASN A 1 180 ? -6.290 -5.814 10.111 1.00 97.31 180 ASN A CA 1
ATOM 1430 C C . ASN A 1 180 ? -6.623 -6.040 11.597 1.00 97.31 180 ASN A C 1
ATOM 1432 O O . ASN A 1 180 ? -6.492 -5.125 12.418 1.00 97.31 180 ASN A O 1
ATOM 1436 N N . ASN A 1 181 ? -7.093 -7.241 11.932 1.00 95.25 181 ASN A N 1
ATOM 1437 C CA . ASN A 1 181 ? -7.423 -7.641 13.301 1.00 95.25 181 ASN A CA 1
ATOM 1438 C C . ASN A 1 181 ? -6.233 -8.272 14.036 1.00 95.25 181 ASN A C 1
ATOM 1440 O O . ASN A 1 181 ? -6.256 -8.330 15.262 1.00 95.25 181 ASN A O 1
ATOM 1444 N N . ALA A 1 182 ? -5.191 -8.700 13.318 1.00 96.31 182 ALA A N 1
ATOM 1445 C CA . ALA A 1 182 ? -3.952 -9.189 13.919 1.00 96.31 182 ALA A CA 1
ATOM 1446 C C . ALA A 1 182 ? -3.120 -8.059 14.551 1.00 96.31 182 ALA A C 1
ATOM 1448 O O . ALA A 1 182 ? -2.256 -8.333 15.377 1.00 96.31 182 ALA A O 1
ATOM 1449 N N . ILE A 1 183 ? -3.387 -6.796 14.190 1.00 96.44 183 ILE A N 1
ATOM 1450 C CA . ILE A 1 183 ? -2.808 -5.616 14.844 1.00 96.44 183 ILE A CA 1
ATOM 1451 C C . ILE A 1 183 ? -3.737 -5.184 15.994 1.00 96.44 183 ILE A C 1
ATOM 1453 O O . ILE A 1 183 ? -4.855 -4.726 15.717 1.00 96.44 183 ILE A O 1
ATOM 1457 N N . PRO A 1 184 ? -3.296 -5.271 17.266 1.00 96.31 184 PRO A N 1
ATOM 1458 C CA . PRO A 1 184 ? -4.068 -4.800 18.414 1.00 96.31 184 PRO A CA 1
ATOM 1459 C C . PRO A 1 184 ? -4.477 -3.331 18.273 1.00 96.31 184 PRO A C 1
ATOM 1461 O O . PRO A 1 184 ? -3.733 -2.519 17.719 1.00 96.31 184 PRO A O 1
ATOM 1464 N N . ALA A 1 185 ? -5.671 -2.974 18.755 1.00 94.19 185 ALA A N 1
ATOM 1465 C CA . ALA A 1 185 ? -6.247 -1.642 18.549 1.00 94.19 185 ALA A CA 1
ATOM 1466 C C . ALA A 1 185 ? -5.358 -0.506 19.092 1.00 94.19 185 ALA A C 1
ATOM 1468 O O . ALA A 1 185 ? -5.220 0.526 18.439 1.00 94.19 185 ALA A O 1
ATOM 1469 N N . ASP A 1 186 ? -4.722 -0.733 20.239 1.00 94.38 186 ASP A N 1
ATOM 1470 C CA . ASP A 1 186 ? -3.757 0.145 20.907 1.00 94.38 186 ASP A CA 1
ATOM 1471 C C . ASP A 1 186 ? -2.406 0.242 20.176 1.00 94.38 186 ASP A C 1
ATOM 1473 O O . ASP A 1 186 ? -1.666 1.201 20.365 1.00 94.38 186 ASP A O 1
ATOM 1477 N N . GLN A 1 187 ? -2.089 -0.704 19.288 1.00 97.25 187 GLN A N 1
ATOM 1478 C CA . GLN A 1 187 ? -0.842 -0.707 18.516 1.00 97.25 187 GLN A CA 1
ATOM 1479 C C . GLN A 1 187 ? -0.983 -0.090 17.120 1.00 97.25 187 GLN A C 1
ATOM 1481 O O . GLN A 1 187 ? 0.025 0.247 16.499 1.00 97.25 187 GLN A O 1
ATOM 1486 N N . LYS A 1 188 ? -2.210 0.121 16.619 1.00 97.19 188 LYS A N 1
ATOM 1487 C CA . LYS A 1 188 ? -2.459 0.598 15.243 1.00 97.19 188 LYS A CA 1
ATOM 1488 C C . LYS A 1 188 ? -1.785 1.934 14.925 1.00 97.19 188 LYS A C 1
ATOM 1490 O O . LYS A 1 188 ? -1.288 2.107 13.812 1.00 97.19 188 LYS A O 1
ATOM 1495 N N . TRP A 1 189 ? -1.746 2.867 15.879 1.00 96.81 189 TRP A N 1
ATOM 1496 C CA . TRP A 1 189 ? -1.071 4.158 15.703 1.00 96.81 189 TRP A CA 1
ATOM 1497 C C . TRP A 1 189 ? 0.446 3.998 15.570 1.00 96.81 189 TRP A C 1
ATOM 1499 O O . TRP A 1 189 ? 1.053 4.514 14.627 1.00 96.81 189 TRP A O 1
ATOM 1509 N N . THR A 1 190 ? 1.054 3.227 16.469 1.00 96.56 190 THR A N 1
ATOM 1510 C CA . THR A 1 190 ? 2.488 2.919 16.443 1.00 96.56 190 THR A CA 1
ATOM 1511 C C . THR A 1 190 ? 2.874 2.183 15.162 1.00 96.56 190 THR A C 1
ATOM 1513 O O . THR A 1 190 ? 3.853 2.545 14.514 1.00 96.56 190 THR A O 1
ATOM 1516 N N . THR A 1 191 ? 2.073 1.207 14.721 1.00 96.62 191 THR A N 1
ATOM 1517 C CA . THR A 1 191 ? 2.301 0.510 13.447 1.00 96.62 191 THR A CA 1
ATOM 1518 C C . THR A 1 191 ? 2.252 1.468 12.258 1.00 96.62 191 THR A C 1
ATOM 1520 O O . THR A 1 191 ? 3.109 1.401 11.377 1.00 96.62 191 THR A O 1
ATOM 1523 N N . PHE A 1 192 ? 1.278 2.383 12.229 1.00 96.62 192 PHE A N 1
ATOM 1524 C CA . PHE A 1 192 ? 1.160 3.370 11.159 1.00 96.62 192 PHE A CA 1
ATOM 1525 C C . PHE A 1 192 ? 2.364 4.319 11.125 1.00 96.62 192 PHE A C 1
ATOM 1527 O O . PHE A 1 192 ? 2.993 4.476 10.081 1.00 96.62 192 PHE A O 1
ATOM 1534 N N . THR A 1 193 ? 2.714 4.919 12.262 1.00 95.25 193 THR A N 1
ATOM 1535 C CA . THR A 1 193 ? 3.800 5.910 12.360 1.00 95.25 193 THR A CA 1
ATOM 1536 C C . THR A 1 193 ? 5.191 5.309 12.156 1.00 95.25 193 THR A C 1
ATOM 1538 O O . THR A 1 193 ? 6.078 5.997 11.656 1.00 95.25 193 THR A O 1
ATOM 1541 N N . ALA A 1 194 ? 5.377 4.017 12.441 1.00 94.94 194 ALA A N 1
ATOM 1542 C CA . ALA A 1 194 ? 6.608 3.297 12.111 1.00 94.94 194 ALA A CA 1
ATOM 1543 C C . ALA A 1 194 ? 6.817 3.124 10.594 1.00 94.94 194 ALA A C 1
ATOM 1545 O O . ALA A 1 194 ? 7.952 3.002 10.137 1.00 94.94 194 ALA A O 1
ATOM 1546 N N . LYS A 1 195 ? 5.734 3.098 9.805 1.00 94.44 195 LYS A N 1
ATOM 1547 C CA . LYS A 1 195 ? 5.766 2.858 8.350 1.00 94.44 195 LYS A CA 1
ATOM 1548 C C . LYS A 1 195 ? 5.557 4.131 7.529 1.00 94.44 195 LYS A C 1
ATOM 1550 O O . LYS A 1 195 ? 5.954 4.173 6.369 1.00 94.44 195 LYS A O 1
ATOM 1555 N N . VAL A 1 196 ? 4.922 5.154 8.099 1.00 92.75 196 VAL A N 1
ATOM 1556 C CA . VAL A 1 196 ? 4.546 6.391 7.411 1.00 92.75 196 VAL A CA 1
ATOM 1557 C C . VAL A 1 196 ? 5.043 7.591 8.200 1.00 92.75 196 VAL A C 1
ATOM 1559 O O . VAL A 1 196 ? 4.576 7.868 9.303 1.00 92.75 196 VAL A O 1
ATOM 1562 N N . LYS A 1 197 ? 5.951 8.360 7.598 1.00 84.38 197 LYS A N 1
ATOM 1563 C CA . LYS A 1 197 ? 6.358 9.652 8.149 1.00 84.38 197 LYS A CA 1
ATOM 1564 C C . LYS A 1 197 ? 5.282 10.701 7.901 1.00 84.38 197 LYS A C 1
ATOM 1566 O O . LYS A 1 197 ? 4.733 10.813 6.803 1.00 84.38 197 LYS A O 1
ATOM 1571 N N . ASN A 1 198 ? 5.013 11.508 8.922 1.00 79.44 198 ASN A N 1
ATOM 1572 C CA . ASN A 1 198 ? 4.080 12.617 8.796 1.00 79.44 198 ASN A CA 1
ATOM 1573 C C . ASN A 1 198 ? 4.641 13.672 7.831 1.00 79.44 198 ASN A C 1
ATOM 1575 O O . ASN A 1 198 ? 5.768 14.138 8.020 1.00 79.44 198 ASN A O 1
ATOM 1579 N N . PRO A 1 199 ? 3.876 14.089 6.806 1.00 79.81 199 PRO A N 1
ATOM 1580 C CA . PRO A 1 199 ? 4.331 15.142 5.919 1.00 79.81 199 PRO A CA 1
ATOM 1581 C C . PRO A 1 199 ? 4.429 16.469 6.688 1.00 79.81 199 PRO A C 1
ATOM 1583 O O . PRO A 1 199 ? 3.594 16.740 7.554 1.00 79.81 199 PRO A O 1
ATOM 1586 N N . PRO A 1 200 ? 5.374 17.355 6.323 1.00 76.94 200 PRO A N 1
ATOM 1587 C CA . PRO A 1 200 ? 5.614 18.614 7.038 1.00 76.94 200 PRO A CA 1
ATOM 1588 C C . PRO A 1 200 ? 4.402 19.556 7.042 1.00 76.94 200 PRO A C 1
ATOM 1590 O O . PRO A 1 200 ? 4.311 20.456 7.868 1.00 76.94 200 PRO A O 1
ATOM 1593 N N . GLN A 1 201 ? 3.467 19.368 6.106 1.00 84.12 201 GLN A N 1
ATOM 1594 C CA . GLN A 1 201 ? 2.194 20.078 6.068 1.00 84.12 201 GLN A CA 1
ATOM 1595 C C . GLN A 1 201 ? 1.077 19.094 5.728 1.00 84.12 201 GLN A C 1
ATOM 1597 O O . GLN A 1 201 ? 0.987 18.603 4.596 1.00 84.12 201 GLN A O 1
ATOM 1602 N N . LEU A 1 202 ? 0.212 18.829 6.706 1.00 84.88 202 LEU A N 1
ATOM 1603 C CA . LEU A 1 202 ? -0.974 18.009 6.507 1.00 84.88 202 LEU A CA 1
ATOM 1604 C C . LEU A 1 202 ? -2.015 18.773 5.690 1.00 84.88 202 LEU A C 1
ATOM 1606 O O . LEU A 1 202 ? -2.344 19.930 5.949 1.00 84.88 202 LEU A O 1
ATOM 1610 N N . ARG A 1 203 ? -2.567 18.103 4.679 1.00 87.00 203 ARG A N 1
ATOM 1611 C CA . ARG A 1 203 ? -3.727 18.607 3.937 1.00 87.00 203 ARG A CA 1
ATOM 1612 C C . ARG A 1 203 ? -5.000 18.277 4.710 1.00 87.00 203 ARG A C 1
ATOM 1614 O O . ARG A 1 203 ? -5.046 17.284 5.422 1.00 87.00 203 ARG A O 1
ATOM 1621 N N . LYS A 1 204 ? -6.093 19.004 4.450 1.00 87.25 204 LYS A N 1
ATOM 1622 C CA . LYS A 1 204 ? -7.416 18.754 5.068 1.00 87.25 204 LYS A CA 1
ATOM 1623 C C . LYS A 1 204 ? -7.866 17.282 5.025 1.00 87.25 204 LYS A C 1
ATOM 1625 O O . LYS A 1 204 ? -8.514 16.811 5.947 1.00 87.25 204 LYS A O 1
ATOM 1630 N N . ARG A 1 205 ? -7.532 16.547 3.955 1.00 87.94 205 ARG A N 1
ATOM 1631 C CA . ARG A 1 205 ? -7.881 15.118 3.797 1.00 87.94 205 ARG A CA 1
ATOM 1632 C C . ARG A 1 205 ? -7.013 14.155 4.617 1.00 87.94 205 ARG A C 1
ATOM 1634 O O . ARG A 1 205 ? -7.336 12.980 4.660 1.00 87.94 205 ARG A O 1
ATOM 1641 N N . GLN A 1 206 ? -5.932 14.644 5.213 1.00 90.56 206 GLN A N 1
ATOM 1642 C CA . GLN A 1 206 ? -4.974 13.899 6.032 1.00 90.56 206 GLN A CA 1
ATOM 1643 C C . GLN A 1 206 ? -4.985 14.393 7.486 1.00 90.56 206 GLN A C 1
ATOM 1645 O O . GLN A 1 206 ? -4.128 14.004 8.264 1.00 90.56 206 GLN A O 1
ATOM 1650 N N . ASP A 1 207 ? -5.941 15.246 7.876 1.00 91.75 207 ASP A N 1
ATOM 1651 C CA . ASP A 1 207 ? -6.020 15.790 9.241 1.00 91.75 207 ASP A CA 1
ATOM 1652 C C . ASP A 1 207 ? -6.212 14.693 10.305 1.00 91.75 207 ASP A C 1
ATOM 1654 O O . ASP A 1 207 ? -5.825 14.861 11.457 1.00 91.75 207 ASP A O 1
ATOM 1658 N N . TRP A 1 208 ? -6.722 13.526 9.900 1.00 94.50 208 TRP A N 1
ATOM 1659 C CA . TRP A 1 208 ? -6.784 12.333 10.744 1.00 94.50 208 TRP A CA 1
ATOM 1660 C C . TRP A 1 208 ? -5.402 11.805 11.169 1.00 94.50 208 TRP A C 1
ATOM 1662 O O . TRP A 1 208 ? -5.325 11.057 12.130 1.00 94.50 208 TRP A O 1
ATOM 1672 N N . MET A 1 209 ? -4.312 12.195 10.497 1.00 93.81 209 MET A N 1
ATOM 1673 C CA . MET A 1 209 ? -2.934 11.845 10.874 1.00 93.81 209 MET A CA 1
ATOM 1674 C C . MET A 1 209 ? -2.321 12.812 11.895 1.00 93.81 209 MET A C 1
ATOM 1676 O O . MET A 1 209 ? -1.197 12.593 12.335 1.00 93.81 209 MET A O 1
ATOM 1680 N N . ALA A 1 210 ? -2.994 13.921 12.226 1.00 92.50 210 ALA A N 1
ATOM 1681 C CA . ALA A 1 210 ? -2.379 14.987 13.017 1.00 92.50 210 ALA A CA 1
ATOM 1682 C C . ALA A 1 210 ? -2.083 14.567 14.462 1.00 92.50 210 ALA A C 1
ATOM 1684 O O . ALA A 1 210 ? -1.100 15.021 15.042 1.00 92.50 210 ALA A O 1
ATOM 1685 N N . THR A 1 211 ? -2.932 13.718 15.041 1.00 94.50 211 THR A N 1
ATOM 1686 C CA . THR A 1 211 ? -2.782 13.204 16.404 1.00 94.50 211 THR A CA 1
ATOM 1687 C C . THR A 1 211 ? -3.253 11.759 16.474 1.00 94.50 211 THR A C 1
ATOM 1689 O O . THR A 1 211 ? -4.111 11.342 15.692 1.00 94.50 211 THR A O 1
ATOM 1692 N N . GLU A 1 212 ? -2.750 11.022 17.462 1.00 96.38 212 GLU A N 1
ATOM 1693 C CA . GLU A 1 212 ? -3.208 9.664 17.760 1.00 96.38 212 GLU A CA 1
ATOM 1694 C C . GLU A 1 212 ? -4.721 9.615 18.003 1.00 96.38 212 GLU A C 1
ATOM 1696 O O . GLU A 1 212 ? -5.403 8.742 17.481 1.00 96.38 212 GLU A O 1
ATOM 1701 N N . THR A 1 213 ? -5.282 10.602 18.708 1.00 97.25 213 THR A N 1
ATOM 1702 C CA . THR A 1 213 ? -6.729 10.687 18.952 1.00 97.25 213 THR A CA 1
ATOM 1703 C C . THR A 1 213 ? -7.529 10.733 17.649 1.00 97.25 213 THR A C 1
ATOM 1705 O O . THR A 1 213 ? -8.420 9.910 17.448 1.00 97.25 213 THR A O 1
ATOM 1708 N N . LYS A 1 214 ? -7.184 11.644 16.725 1.00 96.50 214 LYS A N 1
ATOM 1709 C CA . LYS A 1 214 ? -7.882 11.764 15.433 1.00 96.50 214 LYS A CA 1
ATOM 1710 C C . LYS A 1 214 ? -7.692 10.521 14.562 1.00 96.50 214 LYS A C 1
ATOM 1712 O O . LYS A 1 214 ? -8.599 10.136 13.821 1.00 96.50 214 LYS A O 1
ATOM 1717 N N . PHE A 1 215 ? -6.523 9.891 14.648 1.00 97.31 215 PHE A N 1
ATOM 1718 C CA . PHE A 1 215 ? -6.250 8.642 13.952 1.00 97.31 215 PHE A CA 1
ATOM 1719 C C . PHE A 1 215 ? -7.138 7.521 14.485 1.00 97.31 215 PHE A C 1
ATOM 1721 O O . PHE A 1 215 ? -7.818 6.856 13.707 1.00 97.31 215 PHE A O 1
ATOM 1728 N N . THR A 1 216 ? -7.206 7.356 15.803 1.00 97.31 216 THR A N 1
ATOM 1729 C CA . THR A 1 216 ? -8.020 6.334 16.468 1.00 97.31 216 THR A CA 1
ATOM 1730 C C . THR A 1 216 ? -9.511 6.534 16.200 1.00 97.31 216 THR A C 1
ATOM 1732 O O . THR A 1 216 ? -10.210 5.572 15.885 1.00 97.31 216 THR A O 1
ATOM 1735 N N . GLU A 1 217 ? -10.008 7.774 16.201 1.00 97.25 217 GLU A N 1
ATOM 1736 C CA . GLU A 1 217 ? -11.373 8.091 15.754 1.00 97.25 217 GLU A CA 1
ATOM 1737 C C . GLU A 1 217 ? -11.628 7.602 14.322 1.00 97.25 217 GLU A C 1
ATOM 1739 O O . GLU A 1 217 ? -12.667 7.002 14.021 1.00 97.25 217 GLU A O 1
ATOM 1744 N N . ARG A 1 218 ? -10.658 7.816 13.427 1.00 97.25 218 ARG A N 1
ATOM 1745 C CA . ARG A 1 218 ? -10.752 7.392 12.033 1.00 97.25 218 ARG A CA 1
ATOM 1746 C C . ARG A 1 218 ? -10.679 5.871 11.877 1.00 97.25 218 ARG A C 1
ATOM 1748 O O . ARG A 1 218 ? -11.446 5.331 11.078 1.00 97.25 218 ARG A O 1
ATOM 1755 N N . ILE A 1 219 ? -9.825 5.188 12.640 1.00 97.56 219 ILE A N 1
ATOM 1756 C CA . ILE A 1 219 ? -9.775 3.721 12.721 1.00 97.56 219 ILE A CA 1
ATOM 1757 C C . ILE A 1 219 ? -11.134 3.182 13.162 1.00 97.56 219 ILE A C 1
ATOM 1759 O O . ILE A 1 219 ? -11.709 2.352 12.464 1.00 97.56 219 ILE A O 1
ATOM 1763 N N . ASN A 1 220 ? -11.691 3.699 14.259 1.00 97.25 220 ASN A N 1
ATOM 1764 C CA . ASN A 1 220 ? -12.981 3.259 14.793 1.00 97.25 220 ASN A CA 1
ATOM 1765 C C . ASN A 1 220 ? -14.108 3.430 13.770 1.00 97.25 220 ASN A C 1
ATOM 1767 O O . ASN A 1 220 ? -14.907 2.515 13.569 1.00 97.25 220 ASN A O 1
ATOM 1771 N N . TYR A 1 221 ? -14.132 4.560 13.061 1.00 97.50 221 TYR A N 1
ATOM 1772 C CA . TYR A 1 221 ? -15.083 4.799 11.977 1.00 97.50 221 TYR A CA 1
ATOM 1773 C C . TYR A 1 221 ? -14.974 3.761 10.848 1.00 97.50 221 TYR A C 1
ATOM 1775 O O . TYR A 1 221 ? -15.995 3.309 10.327 1.00 97.50 221 TYR A O 1
ATOM 1783 N N . ILE A 1 222 ? -13.753 3.386 10.450 1.00 97.75 222 ILE A N 1
ATOM 1784 C CA . ILE A 1 222 ? -13.529 2.366 9.414 1.00 97.75 222 ILE A CA 1
ATOM 1785 C C . ILE A 1 222 ? -13.954 0.988 9.930 1.00 97.75 222 ILE A C 1
ATOM 1787 O O . ILE A 1 222 ? -14.680 0.283 9.233 1.00 97.75 222 ILE A O 1
ATOM 1791 N N . THR A 1 223 ? -13.571 0.628 11.155 1.00 95.38 223 THR A N 1
ATOM 1792 C CA . THR A 1 223 ? -13.905 -0.657 11.787 1.00 95.38 223 THR A CA 1
ATOM 1793 C C . THR A 1 223 ? -15.416 -0.848 11.927 1.00 95.38 223 THR A C 1
ATOM 1795 O O . THR A 1 223 ? -15.931 -1.908 11.585 1.00 95.38 223 THR A O 1
ATOM 1798 N N . GLN A 1 224 ? -16.161 0.188 12.328 1.00 97.19 224 GLN A N 1
ATOM 1799 C CA . GLN A 1 224 ? -17.632 0.152 12.384 1.00 97.19 224 GLN A CA 1
ATOM 1800 C C . GLN A 1 224 ? -18.285 -0.067 11.011 1.00 97.19 224 GLN A C 1
ATOM 1802 O O . GLN A 1 224 ? -19.426 -0.514 10.930 1.00 97.19 224 GLN A O 1
ATOM 1807 N N . ARG A 1 225 ? -17.574 0.247 9.921 1.00 97.81 225 ARG A N 1
ATOM 1808 C CA . ARG A 1 225 ? -18.034 0.106 8.529 1.00 97.81 225 ARG A CA 1
ATOM 1809 C C . ARG A 1 225 ? -17.172 -0.879 7.754 1.00 97.81 225 ARG A C 1
ATOM 1811 O O . ARG A 1 225 ? -16.973 -0.722 6.549 1.00 97.81 225 ARG A O 1
ATOM 1818 N N . ARG A 1 226 ? -16.657 -1.894 8.453 1.00 95.38 226 ARG A N 1
ATOM 1819 C CA . ARG A 1 226 ? -15.711 -2.880 7.922 1.00 95.38 226 ARG A CA 1
ATOM 1820 C C . ARG A 1 226 ? -16.145 -3.417 6.560 1.00 95.38 226 ARG A C 1
ATOM 1822 O O . ARG A 1 226 ? -15.369 -3.350 5.612 1.00 95.38 226 ARG A O 1
ATOM 1829 N N . ASN A 1 227 ? -17.390 -3.878 6.451 1.00 95.38 227 ASN A N 1
ATOM 1830 C CA . ASN A 1 227 ? -17.915 -4.494 5.230 1.00 95.38 227 ASN A CA 1
ATOM 1831 C C . ASN A 1 227 ? -17.907 -3.526 4.037 1.00 95.38 227 ASN A C 1
ATOM 1833 O O . ASN A 1 227 ? -17.485 -3.908 2.949 1.00 95.38 227 ASN A O 1
ATOM 1837 N N . ASP A 1 228 ? -18.274 -2.258 4.246 1.00 96.56 228 ASP A N 1
ATOM 1838 C CA . ASP A 1 228 ? -18.236 -1.238 3.192 1.00 96.56 228 ASP A CA 1
ATOM 1839 C C . ASP A 1 228 ? -16.807 -0.979 2.709 1.00 96.56 228 ASP A C 1
ATOM 1841 O O . ASP A 1 228 ? -16.564 -0.790 1.516 1.00 96.56 228 ASP A O 1
ATOM 1845 N N . TYR A 1 229 ? -15.851 -0.927 3.636 1.00 96.06 229 TYR A N 1
ATOM 1846 C CA . TYR A 1 229 ? -14.450 -0.679 3.311 1.00 96.06 229 TYR A CA 1
ATOM 1847 C C . TYR A 1 229 ? -13.796 -1.880 2.627 1.00 96.06 229 TYR A C 1
ATOM 1849 O O . TYR A 1 229 ? -13.087 -1.683 1.641 1.00 96.06 229 TYR A O 1
ATOM 1857 N N . ILE A 1 230 ? -14.094 -3.104 3.071 1.00 94.44 230 ILE A N 1
ATOM 1858 C CA . ILE A 1 230 ? -13.682 -4.339 2.389 1.00 94.44 230 ILE A CA 1
ATOM 1859 C C . ILE A 1 230 ? -14.266 -4.377 0.975 1.00 94.44 230 ILE A C 1
ATOM 1861 O O . ILE A 1 230 ? -13.520 -4.583 0.024 1.00 94.44 230 ILE A O 1
ATOM 1865 N N . ALA A 1 231 ? -15.561 -4.094 0.800 1.00 92.81 231 ALA A N 1
ATOM 1866 C CA . ALA A 1 231 ? -16.194 -4.075 -0.518 1.00 92.81 231 ALA A CA 1
ATOM 1867 C C . ALA A 1 231 ? -15.535 -3.059 -1.467 1.00 92.81 231 ALA A C 1
ATOM 1869 O O . ALA A 1 231 ? -15.246 -3.381 -2.618 1.00 92.81 231 ALA A O 1
ATOM 1870 N N . ARG A 1 232 ? -15.219 -1.850 -0.983 1.00 92.25 232 ARG A N 1
ATOM 1871 C CA . ARG A 1 232 ? -14.503 -0.829 -1.771 1.00 92.25 232 ARG A CA 1
ATOM 1872 C C . ARG A 1 232 ? -13.069 -1.232 -2.100 1.00 92.25 232 ARG A C 1
ATOM 1874 O O . ARG A 1 232 ? -12.584 -0.890 -3.178 1.00 92.25 232 ARG A O 1
ATOM 1881 N N . LEU A 1 233 ? -12.368 -1.899 -1.182 1.00 92.31 233 LEU A N 1
ATOM 1882 C CA . LEU A 1 233 ? -11.030 -2.424 -1.451 1.00 92.31 233 LEU A CA 1
ATOM 1883 C C . LEU A 1 233 ? -11.081 -3.542 -2.485 1.00 92.31 233 LEU A C 1
ATOM 1885 O O . LEU A 1 233 ? -10.302 -3.487 -3.427 1.00 92.31 233 LEU A O 1
ATOM 1889 N N . ASN A 1 234 ? -12.043 -4.459 -2.384 1.00 89.88 234 ASN A N 1
ATOM 1890 C CA . ASN A 1 234 ? -12.281 -5.495 -3.387 1.00 89.88 234 ASN A CA 1
ATOM 1891 C C . ASN A 1 234 ? -12.594 -4.888 -4.756 1.00 89.88 234 ASN A C 1
ATOM 1893 O O . ASN A 1 234 ? -11.983 -5.272 -5.742 1.00 89.88 234 ASN A O 1
ATOM 1897 N N . GLU A 1 235 ? -13.468 -3.882 -4.834 1.00 88.38 235 GLU A N 1
ATOM 1898 C CA . GLU A 1 235 ? -13.772 -3.191 -6.095 1.00 88.38 235 GLU A CA 1
ATOM 1899 C C . GLU A 1 235 ? -12.530 -2.502 -6.690 1.00 88.38 235 GLU A C 1
ATOM 1901 O O . GLU A 1 235 ? -12.343 -2.452 -7.907 1.00 88.38 235 GLU A O 1
ATOM 1906 N N . ARG A 1 236 ? -11.654 -1.954 -5.840 1.00 87.88 236 ARG A N 1
ATOM 1907 C CA . ARG A 1 236 ? -10.381 -1.364 -6.274 1.00 87.88 236 ARG A CA 1
ATOM 1908 C C . ARG A 1 236 ? -9.387 -2.429 -6.722 1.00 87.88 236 ARG A C 1
ATOM 1910 O O . ARG A 1 236 ? -8.782 -2.238 -7.768 1.00 87.88 236 ARG A O 1
ATOM 1917 N N . ALA A 1 237 ? -9.229 -3.516 -5.973 1.00 85.69 237 ALA A N 1
ATOM 1918 C CA . ALA A 1 237 ? -8.356 -4.635 -6.314 1.00 85.69 237 ALA A CA 1
ATOM 1919 C C . ALA A 1 237 ? -8.818 -5.325 -7.603 1.00 85.69 237 ALA A C 1
ATOM 1921 O O . ALA A 1 237 ? -7.992 -5.635 -8.456 1.00 85.69 237 ALA A O 1
ATOM 1922 N N . ALA A 1 238 ? -10.133 -5.434 -7.812 1.00 81.38 238 ALA A N 1
ATOM 1923 C CA . ALA A 1 238 ? -10.730 -6.010 -9.010 1.00 81.38 238 ALA A CA 1
ATOM 1924 C C . ALA A 1 238 ? -10.336 -5.264 -10.299 1.00 81.38 238 ALA A C 1
ATOM 1926 O O . ALA A 1 238 ? -10.196 -5.866 -11.357 1.00 81.38 238 ALA A O 1
ATOM 1927 N N . LYS A 1 239 ? -10.080 -3.948 -10.221 1.00 75.06 239 LYS A N 1
ATOM 1928 C CA . LYS A 1 239 ? -9.584 -3.149 -11.364 1.00 75.06 239 LYS A CA 1
ATOM 1929 C C . LYS A 1 239 ? -8.171 -3.542 -11.798 1.00 75.06 239 LYS A C 1
ATOM 1931 O O . LYS A 1 239 ? -7.758 -3.181 -12.896 1.00 75.06 239 LYS A O 1
ATOM 1936 N N . TYR A 1 240 ? -7.443 -4.236 -10.929 1.00 69.75 240 TYR A N 1
ATOM 1937 C CA . TYR A 1 240 ? -6.079 -4.708 -11.151 1.00 69.75 240 TYR A CA 1
ATOM 1938 C C . TYR A 1 240 ? -5.994 -6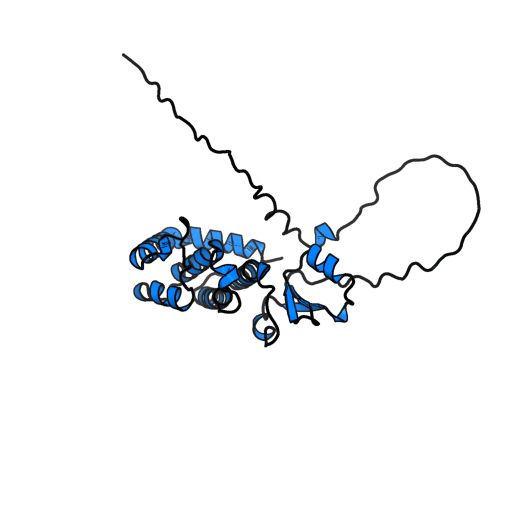.239 -11.208 1.00 69.75 240 TYR A C 1
ATOM 1940 O O . TYR A 1 240 ? -4.939 -6.779 -11.529 1.00 69.75 240 TYR A O 1
ATOM 1948 N N . SER A 1 241 ? -7.097 -6.947 -10.939 1.00 58.38 241 SER A N 1
ATOM 1949 C CA . SER A 1 241 ? -7.248 -8.350 -11.302 1.00 58.38 241 SER A CA 1
ATOM 1950 C C . SER A 1 241 ? -7.659 -8.418 -12.768 1.00 58.38 241 SER A C 1
ATOM 1952 O O . SER A 1 241 ? -8.829 -8.267 -13.110 1.00 58.38 241 SER A O 1
ATOM 1954 N N . PHE A 1 242 ? -6.686 -8.600 -13.646 1.00 53.97 242 PHE A N 1
ATOM 1955 C CA . PHE A 1 242 ? -6.960 -8.817 -15.057 1.00 53.97 242 PHE A CA 1
ATOM 1956 C C . PHE A 1 242 ? -7.336 -10.295 -15.241 1.00 53.97 242 PHE A C 1
ATOM 1958 O O . PHE A 1 242 ? -6.509 -11.170 -15.002 1.00 53.97 242 PHE A O 1
ATOM 1965 N N . THR A 1 243 ? -8.607 -10.568 -15.550 1.00 41.16 243 THR A N 1
ATOM 1966 C CA . THR A 1 243 ? -9.093 -11.870 -16.048 1.00 41.16 243 THR A CA 1
ATOM 1967 C C . THR A 1 243 ? -8.978 -11.929 -17.558 1.00 41.16 243 THR A C 1
ATOM 1969 O O . THR A 1 243 ? -9.386 -10.921 -18.187 1.00 41.16 243 THR A O 1
#

Secondary structure (DSSP, 8-state):
--------------S-------SSSS---HHHHHS--------------------------PPPPPPPTTEEEEETTTTEEE---HHHHHHHTTS-GGGEEEEESSS-GGG--TT-EE-TTTHHHHHHHHHHHTTSS---HHHHHHHHHHHHGGGSHHHHHHHTT-HHHHHHHHHHHHH-SSS-TTTHHHHHHHH-PPPSS--GGGGGGSSHHHHHHHHHHHHHTHHHHHHHHHHHHHTT---